Protein AF-A0A8H7QPM9-F1 (afdb_monomer_lite)

InterPro domains:
  IPR026588 Choice-of-anchor A domain [PF20597] (33-304)
  IPR026588 Choice-of-anchor A domain [TIGR04215] (35-304)

Secondary structure (DSSP, 8-state):
-------------------------HHHHHH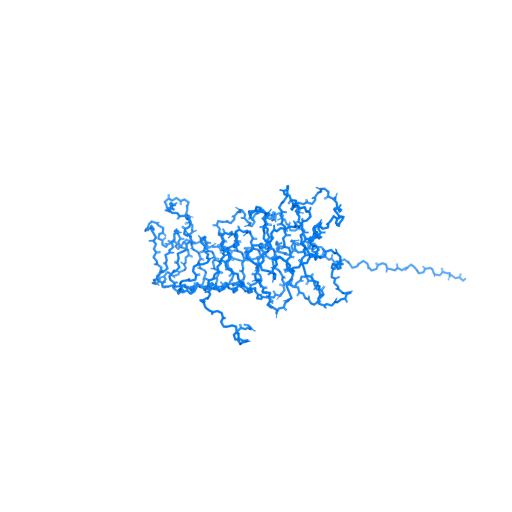S---SEEESS-EEE-TT---B-S-EEESS-EEEES-EETTT-SS---SSS--EEEEESS-EEEESEEE-SEEEESSPPTTEEESSGGG-----S----HHHHHHHHHHHHHHHHHSPP--EEPGGG-EE-------TT--SEEEEB---SSTT--SS-GGGPBP-TTTTSSS---S-SSSPPP-SS-EEEEEEEETT-EEEE--S-TTTTS-GGGEEEEEEEE-TTS-B-TT--EEEEE--SSEE-SEEEEEEEEEEE-SS-EESS-EEEEEEEE-SS----TTS--

Radius of gyration: 22.12 Å; chains: 1; bounding box: 76×65×54 Å

Organism: NCBI:txid64648

Sequence (318 aa):
MKLFVLLPVLFALIVDALPPPDTLSTNALFYNTTWDGIIFGDFTAQANTQRFNGSLAIQGNFTASGLTVNNRHRTINCTGSIEYGLSVGGQIQAQNTVVNGAVNVSNLTSGITFTDQKCSNHTTSKHVDFNQLYAAATDLSYYLASQRPNVVIRDGGFLSDGQFDADSNQEFYIFTFNKCQKKGMCVIPDYLYSSPEHIFFGTNWTGPWNTGYPIDKRIIFNIPILTNSTFTMSTNNPAAGLEQADIVYNLYPVNSTGAYDPQGHFVWFRNTTSFIGSHVLAPKASIIENNKGGFTGQLIAAKYLSIDTVYLDDSHAV

pLDDT: mean 79.18, std 18.8, range [27.47, 98.19]

Foldseek 3Di:
DDDDDDDDDPPPPPPPPDPDPPDPPVCCLQPVDLWQEEAAEEEADEPLQAFAQQAYAYQYEYHEELYEFNNVCPDADLPDPFRHRYEYNYYYHAACYEGETAYAYPDDDPHYDYPDCSNYYDPDPPHDPSVVSLVSLLVVLQVLLPDQAQWAQAPVQATDVPDPPPPVPDQEHEAEADDFQDPPLAPDPPVRHHYCCQQFVDAERQHHDPDADDAPHAYEYHYEDEFLEEDEGEYQCSPHRYDQASYEYRYAYDHNRSHGDSPGAYEYEYNYQAERAHHYRAQRYAYEYESHYHYNGHYHYHYHHYYPDDPPPVPPSD

Structure (mmCIF, N/CA/C/O backbone):
data_AF-A0A8H7QPM9-F1
#
_entry.id   AF-A0A8H7QPM9-F1
#
loop_
_atom_site.group_PDB
_atom_site.id
_atom_site.type_symbol
_atom_site.label_atom_id
_atom_site.label_alt_id
_atom_site.label_comp_id
_atom_site.label_asym_id
_atom_site.label_entity_id
_atom_site.label_seq_id
_atom_site.pdbx_PDB_ins_code
_atom_site.Cartn_x
_atom_site.Cartn_y
_atom_site.Cartn_z
_atom_site.occupancy
_atom_site.B_iso_or_equiv
_atom_site.auth_seq_id
_atom_site.auth_comp_id
_atom_site.auth_asym_id
_atom_site.auth_atom_id
_atom_site.pdbx_PDB_model_num
ATOM 1 N N . MET A 1 1 ? 46.434 -48.744 -24.447 1.00 42.12 1 MET A N 1
ATOM 2 C CA . MET A 1 1 ? 46.344 -47.300 -24.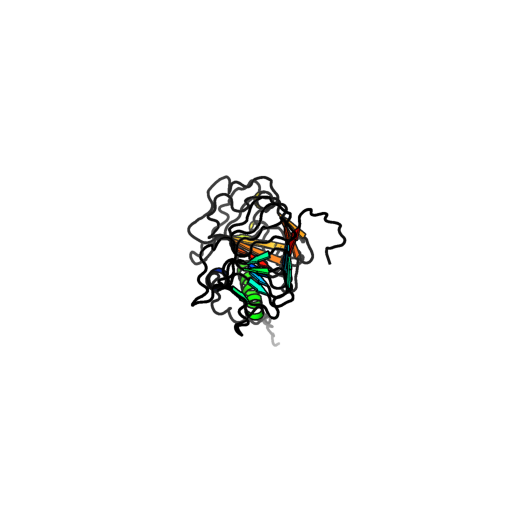149 1.00 42.12 1 MET A CA 1
ATOM 3 C C . MET A 1 1 ? 44.861 -46.935 -24.172 1.00 42.12 1 MET A C 1
ATOM 5 O O . MET A 1 1 ? 44.277 -46.885 -25.243 1.00 42.12 1 MET A O 1
ATOM 9 N N . LYS A 1 2 ? 44.210 -46.892 -23.000 1.00 31.95 2 LYS A N 1
ATOM 10 C CA . LYS A 1 2 ? 42.767 -46.624 -22.862 1.00 31.95 2 LYS A CA 1
ATOM 11 C C . LYS A 1 2 ? 42.564 -45.110 -22.789 1.00 31.95 2 LYS A C 1
ATOM 13 O O . LYS A 1 2 ? 43.105 -44.483 -21.885 1.00 31.95 2 LYS A O 1
ATOM 18 N N . LEU A 1 3 ? 41.818 -44.549 -23.736 1.00 28.28 3 LEU A N 1
ATOM 19 C CA . LEU A 1 3 ? 41.436 -43.140 -23.748 1.00 28.28 3 LEU A CA 1
ATOM 20 C C . LEU A 1 3 ? 40.144 -42.992 -22.929 1.00 28.28 3 LEU A C 1
ATOM 22 O O . LEU A 1 3 ? 39.084 -43.450 -23.349 1.00 28.28 3 LEU A O 1
ATOM 26 N N . PHE A 1 4 ? 40.254 -42.422 -21.730 1.00 29.81 4 PHE A N 1
ATOM 27 C CA . PHE A 1 4 ? 39.112 -42.015 -20.913 1.00 29.81 4 PHE A CA 1
ATOM 28 C C . PHE A 1 4 ? 38.582 -40.683 -21.452 1.00 29.81 4 PHE A C 1
ATOM 30 O O . PHE A 1 4 ? 39.277 -39.671 -21.393 1.00 29.81 4 PHE A O 1
ATOM 37 N N . VAL A 1 5 ? 37.356 -40.684 -21.972 1.00 34.09 5 VAL A N 1
ATOM 38 C CA . VAL A 1 5 ? 36.602 -39.462 -22.269 1.00 34.09 5 VAL A CA 1
ATOM 39 C C . VAL A 1 5 ? 35.790 -39.126 -21.018 1.00 34.09 5 VAL A C 1
ATOM 41 O O . VAL A 1 5 ? 34.839 -39.827 -20.683 1.00 34.09 5 VAL A O 1
ATOM 44 N N . LEU A 1 6 ? 36.207 -38.087 -20.297 1.00 30.12 6 LEU A N 1
ATOM 45 C CA . LEU A 1 6 ? 35.444 -37.476 -19.208 1.00 30.12 6 LEU A CA 1
ATOM 46 C C . LEU A 1 6 ? 34.367 -36.570 -19.823 1.00 30.12 6 LEU A C 1
ATOM 48 O O . LEU A 1 6 ? 34.689 -35.533 -20.400 1.00 30.12 6 LEU A O 1
ATOM 52 N N . LEU A 1 7 ? 33.096 -36.967 -19.707 1.00 30.75 7 LEU A N 1
ATOM 53 C CA . LEU A 1 7 ? 31.964 -36.053 -19.882 1.00 30.75 7 LEU A CA 1
ATOM 54 C C . LEU A 1 7 ? 31.927 -35.055 -18.708 1.00 30.75 7 LEU A C 1
ATOM 56 O O . LEU A 1 7 ? 32.138 -35.473 -17.566 1.00 30.75 7 LEU A O 1
ATOM 60 N N . PRO A 1 8 ? 31.603 -33.770 -18.937 1.00 33.28 8 PRO A N 1
ATOM 61 C CA . PRO A 1 8 ? 31.335 -32.845 -17.849 1.00 33.28 8 PRO A CA 1
ATOM 62 C C . PRO A 1 8 ? 29.981 -33.184 -17.214 1.00 33.28 8 PRO A C 1
ATOM 64 O O . PRO A 1 8 ? 28.947 -33.230 -17.882 1.00 33.28 8 PRO A O 1
ATOM 67 N N . VAL A 1 9 ? 30.004 -33.429 -15.905 1.00 31.66 9 VAL A N 1
ATOM 68 C CA . VAL A 1 9 ? 28.812 -33.561 -15.067 1.00 31.66 9 VAL A CA 1
ATOM 69 C C . VAL A 1 9 ? 28.115 -32.203 -15.026 1.00 31.66 9 VAL A C 1
ATOM 71 O O . VAL A 1 9 ? 28.638 -31.230 -14.487 1.00 31.66 9 VAL A O 1
ATOM 74 N N . LEU A 1 10 ? 26.935 -32.158 -15.635 1.00 28.30 10 LEU A N 1
ATOM 75 C CA . LEU A 1 10 ? 25.984 -31.060 -15.575 1.00 28.30 10 LEU A CA 1
ATOM 76 C C . LEU A 1 10 ? 25.483 -30.940 -14.125 1.00 28.30 10 LEU A C 1
ATOM 78 O O . LEU A 1 10 ? 24.660 -31.738 -13.681 1.00 28.30 10 LEU A O 1
ATOM 82 N N . PHE A 1 11 ? 25.994 -29.966 -13.370 1.00 28.22 11 PHE A N 1
ATOM 83 C CA . PHE A 1 11 ? 25.405 -29.563 -12.092 1.00 28.22 11 PHE A CA 1
ATOM 84 C C . PHE A 1 11 ? 24.109 -28.796 -12.387 1.00 28.22 11 PHE A C 1
ATOM 86 O O . PHE A 1 11 ? 24.089 -27.571 -12.473 1.00 28.22 11 PHE A O 1
ATOM 93 N N . ALA A 1 12 ? 23.017 -29.531 -12.590 1.00 30.30 12 ALA A N 1
ATOM 94 C CA . ALA A 1 12 ? 21.684 -28.979 -12.432 1.00 30.30 12 ALA A CA 1
ATOM 95 C C . ALA A 1 12 ? 21.462 -28.787 -10.926 1.00 30.30 12 ALA A C 1
ATOM 97 O O . ALA A 1 12 ? 21.205 -29.742 -10.196 1.00 30.30 12 ALA A O 1
ATOM 98 N N . LEU A 1 13 ? 21.623 -27.551 -10.453 1.00 27.47 13 LEU A N 1
ATOM 99 C CA . LEU A 1 13 ? 21.024 -27.125 -9.194 1.00 27.47 13 LEU A CA 1
ATOM 100 C C . LEU A 1 13 ? 19.513 -27.284 -9.362 1.00 27.47 13 LEU A C 1
ATOM 102 O O . LEU A 1 13 ? 18.858 -26.466 -10.006 1.00 27.47 13 LEU A O 1
ATOM 106 N N . ILE A 1 14 ? 18.984 -28.378 -8.821 1.00 29.02 14 ILE A N 1
ATOM 107 C CA . ILE A 1 14 ? 17.573 -28.503 -8.488 1.00 29.02 14 ILE A CA 1
ATOM 108 C C . ILE A 1 14 ? 17.349 -27.455 -7.400 1.00 29.02 14 ILE A C 1
ATOM 110 O O . ILE A 1 14 ? 17.616 -27.680 -6.224 1.00 29.02 14 ILE A O 1
ATOM 114 N N . VAL A 1 15 ? 16.970 -26.250 -7.821 1.00 30.86 15 VAL A N 1
ATOM 115 C CA . VAL A 1 15 ? 16.206 -25.360 -6.958 1.00 30.86 15 VAL A CA 1
ATOM 116 C C . VAL A 1 15 ? 14.899 -26.104 -6.773 1.00 30.86 15 VAL A C 1
ATOM 118 O O . VAL A 1 15 ? 14.171 -26.289 -7.749 1.00 30.86 15 VAL A O 1
ATOM 121 N N . ASP A 1 16 ? 14.665 -26.619 -5.569 1.00 28.11 16 ASP A N 1
ATOM 122 C CA . ASP A 1 16 ? 13.369 -27.161 -5.189 1.00 28.11 16 ASP A CA 1
ATOM 123 C C . ASP A 1 16 ? 12.320 -26.118 -5.570 1.00 28.11 16 ASP A C 1
ATOM 125 O O . ASP A 1 16 ? 12.242 -25.033 -4.987 1.00 28.11 16 ASP A O 1
ATOM 129 N N . ALA A 1 17 ? 11.580 -26.416 -6.637 1.00 31.62 17 ALA A N 1
ATOM 130 C CA . ALA A 1 17 ? 10.440 -25.632 -7.037 1.00 31.62 17 ALA A CA 1
ATOM 131 C C . ALA A 1 17 ? 9.466 -25.714 -5.867 1.00 31.62 17 ALA A C 1
ATOM 133 O O . ALA A 1 17 ? 8.900 -26.774 -5.590 1.00 31.62 17 ALA A O 1
ATOM 134 N N . LEU A 1 18 ? 9.314 -24.595 -5.156 1.00 34.75 18 LEU A N 1
ATOM 135 C CA . LEU A 1 18 ? 8.167 -24.386 -4.289 1.00 34.75 18 LEU A CA 1
ATOM 136 C C . LEU A 1 18 ? 6.925 -24.812 -5.088 1.00 34.75 18 LEU A C 1
ATOM 138 O O . LEU A 1 18 ? 6.834 -24.461 -6.272 1.00 34.75 18 LEU A O 1
ATOM 142 N N . PRO A 1 19 ? 6.013 -25.607 -4.500 1.00 30.48 19 PRO A N 1
ATOM 143 C CA . PRO A 1 19 ? 4.794 -25.987 -5.195 1.00 30.48 19 PRO A CA 1
ATOM 144 C C . PRO A 1 19 ? 4.124 -24.712 -5.727 1.00 30.48 19 PRO A C 1
ATOM 146 O O . PRO A 1 19 ? 4.154 -23.689 -5.033 1.00 30.48 19 PRO A O 1
ATOM 149 N N . PRO A 1 20 ? 3.584 -24.730 -6.961 1.00 36.41 20 PRO A N 1
ATOM 150 C CA . PRO A 1 20 ? 2.917 -23.560 -7.510 1.00 36.41 20 PRO A CA 1
ATOM 151 C C . PRO A 1 20 ? 1.859 -23.107 -6.497 1.00 36.41 20 PRO A C 1
ATOM 153 O O . PRO A 1 20 ? 1.120 -23.961 -6.004 1.00 36.41 20 PRO A O 1
ATOM 156 N N . PRO A 1 21 ? 1.807 -21.814 -6.130 1.00 43.81 21 PRO A N 1
ATOM 157 C CA . PRO A 1 21 ? 0.784 -21.330 -5.219 1.00 43.81 21 PRO A CA 1
ATOM 158 C C . PRO A 1 21 ? -0.574 -21.680 -5.825 1.00 43.81 21 PRO A C 1
ATOM 160 O O . PRO A 1 21 ? -0.913 -21.201 -6.909 1.00 43.81 21 PRO A O 1
ATOM 163 N N . ASP A 1 22 ? -1.319 -22.560 -5.157 1.00 41.22 22 ASP A N 1
ATOM 164 C CA . ASP A 1 22 ? -2.682 -22.920 -5.531 1.00 41.22 22 ASP A CA 1
ATOM 165 C C . ASP A 1 22 ? -3.521 -21.638 -5.582 1.00 41.22 22 ASP A C 1
ATOM 167 O O . ASP A 1 22 ? -3.947 -21.110 -4.560 1.00 41.22 22 ASP A O 1
ATOM 171 N N . THR A 1 23 ? -3.729 -21.111 -6.789 1.00 37.94 23 THR A N 1
ATOM 172 C CA . THR A 1 23 ? -4.833 -20.234 -7.211 1.00 37.94 23 THR A CA 1
ATOM 173 C C . THR A 1 23 ? -5.334 -19.184 -6.208 1.00 37.94 23 THR A C 1
ATOM 175 O O . THR A 1 23 ? -6.528 -18.886 -6.160 1.00 37.94 23 THR A O 1
ATOM 178 N N . LEU A 1 24 ? -4.449 -18.510 -5.476 1.00 44.06 24 LEU A N 1
ATOM 179 C CA . LEU A 1 24 ? -4.734 -17.150 -5.024 1.00 44.06 24 LEU A CA 1
ATOM 180 C C . LEU A 1 24 ? -4.599 -16.254 -6.256 1.00 44.06 24 LEU A C 1
ATOM 182 O O . LEU A 1 24 ? -3.618 -15.537 -6.431 1.00 44.06 24 LEU A O 1
ATOM 186 N N . SER A 1 25 ? -5.586 -16.342 -7.158 1.00 52.25 25 SER A N 1
ATOM 187 C CA . SER A 1 25 ? -5.760 -15.316 -8.185 1.00 52.25 25 SER A CA 1
ATOM 188 C C . SER A 1 25 ? -5.729 -13.966 -7.470 1.00 52.25 25 SER A C 1
ATOM 190 O O . SER A 1 25 ? -6.272 -13.851 -6.368 1.00 52.25 25 SER A O 1
ATOM 192 N N . THR A 1 26 ? -5.102 -12.946 -8.057 1.00 53.25 26 THR A N 1
ATOM 193 C CA . THR A 1 26 ? -5.127 -11.566 -7.522 1.00 53.25 26 THR A CA 1
ATOM 194 C C . THR A 1 26 ? -6.535 -11.168 -7.053 1.00 53.25 26 THR A C 1
ATOM 196 O O . THR A 1 26 ? -6.701 -10.464 -6.059 1.00 53.25 26 THR A O 1
ATOM 199 N N . ASN A 1 27 ? -7.561 -11.710 -7.715 1.00 54.28 27 ASN A N 1
ATOM 200 C CA . ASN A 1 27 ? -8.958 -11.507 -7.386 1.00 54.28 27 ASN A CA 1
ATOM 201 C C . ASN A 1 27 ? -9.350 -11.992 -5.978 1.00 54.28 27 ASN A C 1
ATOM 203 O O . ASN A 1 27 ? -10.155 -11.351 -5.317 1.00 54.28 27 ASN A O 1
ATOM 207 N N . ALA A 1 28 ? -8.772 -13.076 -5.468 1.00 57.31 28 ALA A N 1
ATOM 208 C CA . ALA A 1 28 ? -9.153 -13.618 -4.170 1.00 57.31 28 ALA A CA 1
ATOM 209 C C . ALA A 1 28 ? -8.779 -12.697 -2.995 1.00 57.31 28 ALA A C 1
ATOM 211 O O . ALA A 1 28 ? -9.573 -12.552 -2.073 1.00 57.31 28 ALA A O 1
ATOM 212 N N . LEU A 1 29 ? -7.623 -12.028 -3.022 1.00 68.44 29 LEU A N 1
ATOM 213 C CA . LEU A 1 29 ? -7.244 -11.124 -1.928 1.00 68.44 29 LEU A CA 1
ATOM 214 C C . LEU A 1 29 ? -7.956 -9.765 -2.036 1.00 68.44 29 LEU A C 1
ATOM 216 O O . LEU A 1 29 ? -8.489 -9.277 -1.040 1.00 68.44 29 LEU A O 1
ATOM 220 N N . PHE A 1 30 ? -8.020 -9.190 -3.243 1.00 62.34 30 PHE A N 1
ATOM 221 C CA . PHE A 1 30 ? -8.608 -7.862 -3.459 1.00 62.34 30 PHE A CA 1
ATOM 222 C C . PHE A 1 30 ? -10.145 -7.852 -3.509 1.00 62.34 30 PHE A C 1
ATOM 224 O O . PHE A 1 30 ? -10.737 -6.824 -3.198 1.00 62.34 30 PHE A O 1
ATOM 231 N N . TYR A 1 31 ? -10.800 -8.963 -3.877 1.00 57.66 31 TYR A N 1
ATOM 232 C CA . TYR A 1 31 ? -12.262 -9.013 -4.054 1.00 57.66 31 TYR A CA 1
ATOM 233 C C . TYR A 1 31 ? -12.992 -9.916 -3.056 1.00 57.66 31 TYR A C 1
ATOM 235 O O . TYR A 1 31 ? -14.189 -9.720 -2.858 1.00 57.66 31 TYR A O 1
ATOM 243 N N . ASN A 1 32 ? -12.318 -10.870 -2.395 1.00 60.66 32 ASN A N 1
ATOM 244 C CA . ASN A 1 32 ? -12.976 -11.698 -1.368 1.00 60.66 32 ASN A CA 1
ATOM 245 C C . ASN A 1 32 ? -12.755 -11.184 0.059 1.00 60.66 32 ASN A C 1
ATOM 247 O O . ASN A 1 32 ? -13.240 -11.801 1.009 1.00 60.66 32 ASN A O 1
ATOM 251 N N . THR A 1 33 ? -12.040 -10.071 0.235 1.00 69.50 33 THR A N 1
ATOM 252 C CA . THR A 1 33 ? -11.931 -9.409 1.536 1.00 69.50 33 THR A CA 1
ATOM 253 C C . THR A 1 33 ? -12.930 -8.256 1.600 1.00 69.50 33 THR A C 1
ATOM 255 O O . THR A 1 33 ? -12.992 -7.408 0.719 1.00 69.50 33 THR A O 1
ATOM 258 N N . THR A 1 34 ? -13.735 -8.210 2.661 1.00 79.94 34 THR A N 1
ATOM 259 C CA . THR A 1 34 ? -14.691 -7.114 2.919 1.00 79.94 34 THR A CA 1
ATOM 260 C C . THR A 1 34 ? -14.017 -5.876 3.522 1.00 79.94 34 THR A C 1
ATOM 262 O O . THR A 1 34 ? -14.695 -4.960 3.990 1.00 79.94 34 THR A O 1
ATOM 265 N N . TRP A 1 35 ? -12.686 -5.892 3.602 1.00 89.19 35 TRP A N 1
ATOM 266 C CA . TRP A 1 35 ? -11.881 -4.905 4.300 1.00 89.19 35 TRP A CA 1
ATOM 267 C C . TRP A 1 35 ? -11.218 -3.978 3.297 1.00 89.19 35 TRP A C 1
ATOM 269 O O . TRP A 1 35 ? -10.440 -4.425 2.455 1.00 89.19 35 TRP A O 1
ATOM 279 N N . ASP A 1 36 ? -11.484 -2.683 3.415 1.00 92.75 36 ASP A N 1
ATOM 280 C CA . ASP A 1 36 ? -10.748 -1.695 2.635 1.00 92.75 36 ASP A CA 1
ATOM 281 C C . ASP A 1 36 ? -9.309 -1.580 3.152 1.00 92.75 36 ASP A C 1
ATOM 283 O O . ASP A 1 36 ? -8.388 -1.375 2.373 1.00 92.75 36 ASP A O 1
ATOM 287 N N . GLY A 1 37 ? -9.085 -1.677 4.464 1.00 94.62 37 GLY A N 1
ATOM 288 C CA . GLY A 1 37 ? -7.757 -1.588 5.069 1.00 94.62 37 GLY A CA 1
ATOM 289 C C . GLY A 1 37 ? -7.413 -2.836 5.869 1.00 94.62 37 GLY A C 1
ATOM 290 O O . GLY A 1 37 ? -8.130 -3.176 6.807 1.00 94.62 37 GLY A O 1
ATOM 291 N N . ILE A 1 38 ? -6.300 -3.489 5.538 1.00 95.88 38 ILE A N 1
ATOM 292 C CA . ILE A 1 38 ? -5.741 -4.628 6.274 1.00 95.88 38 ILE A CA 1
ATOM 293 C C . ILE A 1 38 ? -4.347 -4.241 6.768 1.00 95.88 38 ILE A C 1
ATOM 295 O O . ILE A 1 38 ? -3.429 -4.041 5.972 1.00 95.88 38 ILE A O 1
ATOM 299 N N . ILE A 1 39 ? -4.190 -4.129 8.086 1.00 97.44 39 ILE A N 1
ATOM 300 C CA . ILE A 1 39 ? -2.962 -3.669 8.738 1.00 97.44 39 ILE A CA 1
ATOM 301 C C . ILE A 1 39 ? -2.447 -4.763 9.674 1.00 97.44 39 ILE A C 1
ATOM 303 O O . ILE A 1 39 ? -3.110 -5.123 10.645 1.00 97.44 39 ILE A O 1
ATOM 307 N N . PHE A 1 40 ? -1.257 -5.294 9.397 1.00 97.31 40 PHE A N 1
ATOM 308 C CA . PHE A 1 40 ? -0.680 -6.417 10.157 1.00 97.31 40 PHE A CA 1
ATOM 309 C C . PHE A 1 40 ? 0.017 -6.006 11.465 1.00 97.31 40 PHE A C 1
ATOM 311 O O . PHE A 1 40 ? 0.403 -6.840 12.277 1.00 97.31 40 PHE A O 1
ATOM 318 N N . GLY A 1 41 ? 0.179 -4.710 11.686 1.00 97.38 41 GLY A N 1
ATOM 319 C CA . GLY A 1 41 ? 0.755 -4.118 12.883 1.00 97.38 41 GLY A CA 1
ATOM 320 C C . GLY A 1 41 ? -0.156 -3.028 13.423 1.00 97.38 41 GLY A C 1
ATOM 321 O O . GLY A 1 41 ? -1.377 -3.181 13.437 1.00 97.38 41 GLY A O 1
ATOM 322 N N . ASP A 1 42 ? 0.442 -1.930 13.872 1.00 97.06 42 ASP A N 1
ATOM 323 C CA . ASP A 1 42 ? -0.299 -0.832 14.486 1.00 97.06 42 ASP A CA 1
ATOM 324 C C . ASP A 1 42 ? -0.888 0.123 13.440 1.00 97.06 42 ASP A C 1
ATOM 326 O O . ASP A 1 42 ? -0.273 0.424 12.409 1.00 97.06 42 ASP A O 1
ATOM 330 N N . PHE A 1 43 ? -2.072 0.644 13.759 1.00 95.94 43 PHE A N 1
ATOM 331 C CA . PHE A 1 43 ? -2.727 1.732 13.047 1.00 95.94 43 PHE A CA 1
ATOM 332 C C . PHE A 1 43 ? -2.840 2.943 13.971 1.00 95.94 43 PHE A C 1
ATOM 334 O O . PHE A 1 43 ? -3.446 2.863 15.041 1.00 95.94 43 PHE A O 1
ATOM 341 N N . THR A 1 44 ? -2.284 4.077 13.551 1.00 94.25 44 THR A N 1
ATOM 342 C CA . THR A 1 44 ? -2.370 5.345 14.281 1.00 94.25 44 THR A CA 1
ATOM 343 C C . THR A 1 44 ? -2.869 6.469 13.380 1.00 94.25 44 THR A C 1
ATOM 345 O O . THR A 1 44 ? -2.278 6.746 12.336 1.00 94.25 44 THR A O 1
ATOM 348 N N . ALA A 1 45 ? -3.925 7.159 13.809 1.00 91.81 45 ALA A N 1
ATOM 349 C CA . ALA A 1 45 ? -4.437 8.366 13.164 1.00 91.81 45 ALA A CA 1
ATOM 350 C C . ALA A 1 45 ? -4.637 9.492 14.191 1.00 91.81 45 ALA A C 1
ATOM 352 O O . ALA A 1 45 ? -5.414 9.364 15.139 1.00 91.81 45 ALA A O 1
ATOM 353 N N . GLN A 1 46 ? -3.924 10.603 14.011 1.00 88.44 46 GLN A N 1
ATOM 354 C CA . GLN A 1 46 ? -4.088 11.798 14.838 1.00 88.44 46 GLN A CA 1
ATOM 355 C C . GLN A 1 46 ? -5.418 12.527 14.562 1.00 88.44 46 GLN A C 1
ATOM 357 O O . GLN A 1 46 ? -6.110 12.294 13.570 1.00 88.44 46 GLN A O 1
ATOM 362 N N . ALA A 1 47 ? -5.785 13.442 15.461 1.00 81.12 47 ALA A N 1
ATOM 363 C CA . ALA A 1 47 ? -6.949 14.297 15.257 1.00 81.12 47 ALA A CA 1
ATOM 364 C C . ALA A 1 47 ? -6.828 15.089 13.948 1.00 81.12 47 ALA A C 1
ATOM 366 O O . ALA A 1 47 ? -5.762 15.601 13.622 1.00 81.12 47 ALA A O 1
ATOM 367 N N . ASN A 1 48 ? -7.938 15.211 13.214 1.00 77.00 48 ASN A N 1
ATOM 368 C CA . ASN A 1 48 ? -8.024 15.907 11.922 1.00 77.00 48 ASN A CA 1
ATOM 369 C C . ASN A 1 48 ? -7.197 15.284 10.780 1.00 77.00 48 ASN A C 1
ATOM 371 O O . ASN A 1 48 ? -7.122 15.864 9.695 1.00 77.00 48 ASN A O 1
ATOM 375 N N . THR A 1 49 ? -6.656 14.074 10.965 1.00 78.62 49 THR A N 1
ATOM 376 C CA . THR A 1 49 ? -5.932 13.328 9.924 1.00 78.62 49 THR A CA 1
ATOM 377 C C . THR A 1 49 ? -6.752 12.158 9.374 1.00 78.62 49 THR A C 1
ATOM 379 O O . THR A 1 49 ? -6.223 11.114 9.000 1.00 78.62 49 THR A O 1
ATOM 382 N N . GLN A 1 50 ? -8.082 12.306 9.273 1.00 73.12 50 GLN A N 1
ATOM 383 C CA . GLN A 1 50 ? -8.910 11.293 8.613 1.00 73.12 50 GLN A CA 1
ATOM 384 C C . GLN A 1 50 ? -8.532 11.181 7.129 1.00 73.12 50 GLN A C 1
ATOM 386 O O . GLN A 1 50 ? -8.883 12.026 6.299 1.00 73.12 50 GLN A O 1
ATOM 391 N N . ARG A 1 51 ? -7.808 10.111 6.806 1.00 76.00 51 ARG A N 1
ATOM 392 C CA . ARG A 1 51 ? -7.258 9.833 5.472 1.00 76.00 51 ARG A CA 1
ATOM 393 C C . ARG A 1 51 ? -7.586 8.417 4.983 1.00 76.00 51 ARG A C 1
ATOM 395 O O . ARG A 1 51 ? -7.203 8.028 3.889 1.00 76.00 51 ARG A O 1
ATOM 402 N N . PHE A 1 52 ? -8.374 7.674 5.755 1.00 82.81 52 PHE A N 1
ATOM 403 C CA . PHE A 1 52 ? -8.906 6.370 5.379 1.00 82.81 52 PHE A CA 1
ATOM 404 C C . PHE A 1 52 ? -10.419 6.357 5.606 1.00 82.81 52 PHE A C 1
ATOM 406 O O . PHE A 1 52 ? -10.877 6.695 6.696 1.00 82.81 52 PHE A O 1
ATOM 413 N N . ASN A 1 53 ? -11.200 6.023 4.575 1.00 80.00 53 ASN A N 1
ATOM 414 C CA . ASN A 1 53 ? -12.668 6.154 4.601 1.00 80.00 53 ASN A CA 1
ATOM 415 C C . ASN A 1 53 ? -13.422 4.818 4.553 1.00 80.00 53 ASN A C 1
ATOM 417 O O . ASN A 1 53 ? -14.654 4.821 4.485 1.00 80.00 53 ASN A O 1
ATOM 421 N N . GLY A 1 54 ? -12.686 3.712 4.571 1.00 89.50 54 GLY A N 1
ATOM 422 C CA . GLY A 1 54 ? -13.212 2.361 4.465 1.00 89.50 54 GLY A CA 1
ATOM 423 C C . GLY A 1 54 ? -13.249 1.588 5.781 1.00 89.50 54 GLY A C 1
ATOM 424 O O . GLY A 1 54 ? -12.949 2.140 6.847 1.00 89.50 54 GLY A O 1
ATOM 425 N N . SER A 1 55 ? -13.625 0.315 5.695 1.00 91.69 55 SER A N 1
ATOM 426 C CA . SER A 1 55 ? -13.560 -0.645 6.802 1.00 91.69 55 SER A CA 1
ATOM 427 C C . SER A 1 55 ? -12.108 -1.033 7.129 1.00 91.69 55 SER A C 1
ATOM 429 O O . SER A 1 55 ? -11.243 -1.042 6.252 1.00 91.69 55 SER A O 1
ATOM 431 N N . LEU A 1 56 ? -11.817 -1.342 8.398 1.00 94.06 56 LEU A N 1
ATOM 432 C CA . LEU A 1 56 ? -10.453 -1.598 8.887 1.00 94.06 56 LEU A CA 1
ATOM 433 C C . LEU A 1 56 ? -10.319 -2.922 9.651 1.00 94.06 56 LEU A C 1
ATOM 435 O O . LEU A 1 56 ? -10.965 -3.111 10.677 1.00 94.06 56 LEU A O 1
ATOM 439 N N . ALA A 1 57 ? -9.398 -3.784 9.224 1.00 94.00 57 ALA A N 1
ATOM 440 C CA . ALA A 1 57 ? -8.903 -4.929 9.980 1.00 94.00 57 ALA A CA 1
ATOM 441 C C . ALA A 1 57 ? -7.453 -4.685 10.414 1.00 94.00 57 ALA A C 1
ATOM 443 O O . ALA A 1 57 ? -6.565 -4.527 9.580 1.00 94.00 57 ALA A O 1
ATOM 444 N N . ILE A 1 58 ? -7.209 -4.665 11.721 1.00 95.19 58 ILE A N 1
ATOM 445 C CA . ILE A 1 58 ? -5.917 -4.326 12.322 1.00 95.19 58 ILE A CA 1
ATOM 446 C C . ILE A 1 58 ? -5.499 -5.443 13.276 1.00 95.19 58 ILE A C 1
ATOM 448 O O . ILE A 1 58 ? -6.222 -5.763 14.216 1.00 95.19 58 ILE A O 1
ATOM 452 N N . GLN A 1 59 ? -4.334 -6.043 13.052 1.00 95.00 59 GLN A N 1
ATOM 453 C CA . GLN A 1 59 ? -3.814 -7.097 13.924 1.00 95.00 59 GLN A CA 1
ATOM 454 C C . GLN A 1 59 ? -3.241 -6.523 15.225 1.00 95.00 59 GLN A C 1
ATOM 456 O O . GLN A 1 59 ? -3.447 -7.103 16.290 1.00 95.00 59 GLN A O 1
ATOM 461 N N . GLY A 1 60 ? -2.523 -5.398 15.134 1.00 94.25 60 GLY A N 1
ATOM 462 C CA . GLY A 1 60 ? -1.896 -4.719 16.265 1.00 94.25 60 GLY A CA 1
ATOM 463 C C . GLY A 1 60 ? -2.839 -3.765 16.993 1.00 94.25 60 GLY A C 1
ATOM 464 O O . GLY A 1 60 ? -4.046 -3.998 17.096 1.00 94.25 60 GLY A O 1
ATOM 465 N N . ASN A 1 61 ? -2.272 -2.686 17.527 1.00 94.44 61 ASN A N 1
ATOM 466 C CA . ASN A 1 61 ? -3.018 -1.675 18.264 1.00 94.44 61 ASN A CA 1
ATOM 467 C C . ASN A 1 61 ? -3.697 -0.676 17.321 1.00 94.44 61 ASN A C 1
ATOM 469 O O . ASN A 1 61 ? -3.158 -0.302 16.278 1.00 94.44 61 ASN A O 1
ATOM 473 N N . PHE A 1 62 ? -4.869 -0.199 17.732 1.00 94.06 62 PHE A N 1
ATOM 474 C CA . PHE A 1 62 ? -5.597 0.876 17.071 1.00 94.06 62 PHE A CA 1
ATOM 475 C C . PHE A 1 62 ? -5.598 2.125 17.952 1.00 94.06 62 PHE A C 1
ATOM 477 O O . PHE A 1 62 ? -6.208 2.136 19.023 1.00 94.06 62 PHE A O 1
ATOM 484 N N . THR A 1 63 ? -4.957 3.186 17.469 1.00 93.81 63 THR A N 1
ATOM 485 C CA . THR A 1 63 ? -4.904 4.490 18.134 1.00 93.81 63 THR A CA 1
ATOM 486 C C . THR A 1 63 ? -5.520 5.549 17.231 1.00 93.81 63 THR A C 1
ATOM 488 O O . THR A 1 63 ? -5.025 5.799 16.132 1.00 93.81 63 THR A O 1
ATOM 491 N N . ALA A 1 64 ? -6.598 6.195 17.672 1.00 92.06 64 ALA A N 1
ATOM 492 C CA . ALA A 1 64 ? -7.282 7.193 16.856 1.00 92.06 64 ALA A CA 1
ATOM 493 C C . ALA A 1 64 ? -7.898 8.325 17.683 1.00 92.06 64 ALA A C 1
ATOM 495 O O . ALA A 1 64 ? -8.434 8.103 18.767 1.00 92.06 64 ALA A O 1
ATOM 496 N N . SER A 1 65 ? -7.883 9.544 17.144 1.00 90.50 65 SER A N 1
ATOM 497 C CA . SER A 1 65 ? -8.634 10.673 17.700 1.00 90.50 65 SER A CA 1
ATOM 498 C C . SER A 1 65 ? -9.457 11.353 16.608 1.00 90.50 65 SER A C 1
ATOM 500 O O . SER A 1 65 ? -8.922 11.692 15.558 1.00 90.50 65 SER A O 1
ATOM 502 N N . GLY A 1 66 ? -10.764 11.529 16.821 1.00 87.25 66 GLY A N 1
ATOM 503 C CA . GLY A 1 66 ? -11.654 12.217 15.874 1.00 87.25 66 GLY A CA 1
ATOM 504 C C . GLY A 1 66 ? -11.800 11.534 14.506 1.00 87.25 66 GLY A C 1
ATOM 505 O O . GLY A 1 66 ? -12.050 12.216 13.513 1.00 87.25 66 GLY A O 1
ATOM 506 N N . LEU A 1 67 ? -11.609 10.213 14.429 1.00 89.94 67 LEU A N 1
ATOM 507 C CA . LEU A 1 67 ? -11.699 9.439 13.188 1.00 89.94 67 LEU A CA 1
ATOM 508 C C . LEU A 1 67 ? -13.117 8.889 12.978 1.00 89.94 67 LEU A C 1
ATOM 510 O O . LEU A 1 67 ? -13.707 8.343 13.905 1.00 89.94 67 LEU A O 1
ATOM 514 N N . THR A 1 68 ? -13.640 8.955 11.750 1.00 90.31 68 THR A N 1
ATOM 515 C CA . THR A 1 68 ? -14.836 8.191 11.350 1.00 90.31 68 THR A CA 1
ATOM 516 C C . THR A 1 68 ? -14.438 7.007 10.472 1.00 90.31 68 THR A C 1
ATOM 518 O O . THR A 1 68 ? -14.107 7.192 9.299 1.00 90.31 68 THR A O 1
ATOM 521 N N . VAL A 1 69 ? -14.484 5.796 11.025 1.00 90.44 69 VAL A N 1
ATOM 522 C CA . VAL A 1 69 ? -14.195 4.544 10.309 1.00 90.44 69 VAL A CA 1
ATOM 523 C C . VAL A 1 69 ? -15.396 4.143 9.455 1.00 90.44 69 VAL A C 1
ATOM 525 O O . VAL A 1 69 ? -16.542 4.249 9.897 1.00 90.44 69 VAL A O 1
ATOM 528 N N . ASN A 1 70 ? -15.124 3.662 8.238 1.00 88.56 70 ASN A N 1
ATOM 529 C CA . ASN A 1 70 ? -16.133 3.197 7.286 1.00 88.56 70 ASN A CA 1
ATOM 530 C C . ASN A 1 70 ? -17.192 4.266 6.920 1.00 88.56 70 ASN A C 1
ATOM 532 O O . ASN A 1 70 ? -18.393 4.017 6.806 1.00 88.56 70 ASN A O 1
ATOM 536 N N . ASN A 1 71 ? -16.744 5.510 6.734 1.00 84.44 71 ASN A N 1
ATOM 537 C CA . ASN A 1 71 ? -17.610 6.678 6.519 1.00 84.44 71 ASN A CA 1
ATOM 538 C C . ASN A 1 71 ? -18.452 6.619 5.221 1.00 84.44 71 ASN A C 1
ATOM 540 O O . ASN A 1 71 ? -19.434 7.344 5.057 1.00 84.44 71 ASN A O 1
ATOM 544 N N . ARG A 1 72 ? -18.087 5.758 4.267 1.00 76.25 72 ARG A N 1
ATOM 545 C CA . ARG A 1 72 ? -18.822 5.616 2.999 1.00 76.25 72 ARG A CA 1
ATOM 546 C C . ARG A 1 72 ? -20.134 4.850 3.136 1.00 76.25 72 ARG A C 1
ATOM 548 O O . ARG A 1 72 ? -21.069 5.114 2.383 1.00 76.25 72 ARG A O 1
ATOM 555 N N . HIS A 1 73 ? -20.228 3.954 4.112 1.00 70.50 73 HIS A N 1
ATOM 556 C CA . HIS A 1 73 ? -21.396 3.108 4.312 1.00 70.50 73 HIS A CA 1
ATOM 557 C C . HIS A 1 73 ? -22.347 3.767 5.317 1.00 70.50 73 HIS A C 1
ATOM 559 O O . HIS A 1 73 ? -22.189 3.650 6.529 1.00 70.50 73 HIS A O 1
ATOM 565 N N . ARG A 1 74 ? -23.329 4.519 4.799 1.00 59.78 74 ARG A N 1
ATOM 566 C CA . ARG A 1 74 ? -24.311 5.261 5.620 1.00 59.78 74 ARG A CA 1
ATOM 567 C C . ARG A 1 74 ? -25.522 4.432 6.044 1.00 59.78 74 ARG A C 1
ATOM 569 O O . ARG A 1 74 ? -26.245 4.831 6.950 1.00 59.78 74 ARG A O 1
ATOM 576 N N . THR A 1 75 ? -25.752 3.301 5.387 1.00 64.56 75 THR A N 1
ATOM 577 C CA . THR A 1 75 ? -26.824 2.352 5.694 1.00 64.56 75 THR A CA 1
ATOM 578 C C . THR A 1 75 ? -26.180 1.000 5.939 1.00 64.56 75 THR A C 1
ATOM 580 O O . THR A 1 75 ? -25.904 0.281 4.984 1.00 64.56 75 THR A O 1
ATOM 583 N N . ILE A 1 76 ? -25.898 0.684 7.200 1.00 70.31 76 ILE A N 1
ATOM 584 C CA . ILE A 1 76 ? -25.312 -0.602 7.579 1.00 70.31 76 ILE A CA 1
ATOM 585 C C . ILE A 1 76 ? -26.396 -1.432 8.241 1.00 70.31 76 ILE A C 1
ATOM 587 O O . ILE A 1 76 ? -27.056 -0.974 9.173 1.00 70.31 76 ILE A O 1
ATOM 591 N N . ASN A 1 77 ? -26.591 -2.651 7.744 1.00 67.19 77 ASN A N 1
ATOM 592 C CA . ASN A 1 77 ? -27.540 -3.582 8.328 1.00 67.19 77 ASN A CA 1
ATOM 593 C C . ASN A 1 77 ? -26.812 -4.581 9.233 1.00 67.19 77 ASN A C 1
ATOM 595 O O . ASN A 1 77 ? -26.313 -5.602 8.777 1.00 67.19 77 ASN A O 1
ATOM 599 N N . CYS A 1 78 ? -26.823 -4.322 10.539 1.00 69.75 78 CYS A N 1
ATOM 600 C CA . CYS A 1 78 ? -26.277 -5.251 11.535 1.00 69.75 78 CYS A CA 1
ATOM 601 C C . CYS A 1 78 ? -27.301 -6.283 12.041 1.00 69.75 78 CYS A C 1
ATOM 603 O O . CYS A 1 78 ? -27.069 -6.975 13.027 1.00 69.75 78 CYS A O 1
ATOM 605 N N . THR A 1 79 ? -28.444 -6.412 11.364 1.00 63.91 79 THR A N 1
ATOM 606 C CA . THR A 1 79 ? -29.475 -7.420 11.644 1.00 63.91 79 THR A CA 1
ATOM 607 C C . THR A 1 79 ? -29.455 -8.498 10.554 1.00 63.91 79 THR A C 1
ATOM 609 O O . THR A 1 79 ? -30.321 -8.547 9.687 1.00 63.91 79 THR A O 1
ATOM 612 N N . GLY A 1 80 ? -28.412 -9.336 10.546 1.00 67.44 80 GLY A N 1
ATOM 613 C CA . GLY A 1 80 ? -28.212 -10.376 9.529 1.00 67.44 80 GLY A CA 1
ATOM 614 C C . GLY A 1 80 ? -26.736 -10.728 9.332 1.00 67.44 80 GLY A C 1
ATOM 615 O O . GLY A 1 80 ? -26.035 -11.008 10.303 1.00 67.44 80 GLY A O 1
ATOM 616 N N . SER A 1 81 ? -26.265 -10.710 8.080 1.00 64.94 81 SER A N 1
ATOM 617 C CA . SER A 1 81 ? -24.833 -10.761 7.764 1.00 64.94 81 SER A CA 1
ATOM 618 C C . SER A 1 81 ? -24.149 -9.534 8.358 1.00 64.94 81 SER A C 1
ATOM 620 O O . SER A 1 81 ? -24.396 -8.418 7.918 1.00 64.94 81 SER A O 1
ATOM 622 N N . ILE A 1 82 ? -23.330 -9.742 9.387 1.00 68.56 82 ILE A N 1
ATOM 623 C CA . ILE A 1 82 ? -22.673 -8.657 10.114 1.00 68.56 82 ILE A CA 1
ATOM 624 C C . ILE A 1 82 ? -21.673 -7.961 9.181 1.00 68.56 82 ILE A C 1
ATOM 626 O O . ILE A 1 82 ? -20.647 -8.535 8.817 1.00 68.56 82 ILE A O 1
ATOM 630 N N . GLU A 1 83 ? -21.972 -6.720 8.808 1.00 78.50 83 GLU A N 1
ATOM 631 C CA . GLU A 1 83 ? -21.050 -5.833 8.101 1.00 78.50 83 GLU A CA 1
ATOM 632 C C . GLU A 1 83 ? -20.125 -5.157 9.116 1.00 78.50 83 GLU A C 1
ATOM 634 O O . GLU A 1 83 ? -20.543 -4.298 9.900 1.00 78.50 83 GLU A O 1
ATOM 639 N N . TYR A 1 84 ? -18.859 -5.569 9.129 1.00 85.25 84 TYR A N 1
ATOM 640 C CA . TYR A 1 84 ? -17.872 -5.010 10.042 1.00 85.25 84 TYR A CA 1
ATOM 641 C C . TYR A 1 84 ? -17.291 -3.702 9.506 1.00 85.25 84 TYR A C 1
ATOM 643 O O . TYR A 1 84 ? -16.837 -3.619 8.367 1.00 85.25 84 TYR A O 1
ATOM 651 N N . GLY A 1 85 ? -17.270 -2.686 10.367 1.00 89.00 85 GLY A N 1
ATOM 652 C CA . GLY A 1 85 ? -16.543 -1.443 10.126 1.00 89.00 85 GLY A CA 1
ATOM 653 C C . GLY A 1 85 ? -15.114 -1.502 10.658 1.00 89.00 85 GLY A C 1
ATOM 654 O O . GLY A 1 85 ? -14.212 -0.923 10.057 1.00 89.00 85 GLY A O 1
ATOM 655 N N . LEU A 1 86 ? -14.894 -2.213 11.768 1.00 90.75 86 LEU A N 1
ATOM 656 C CA . LEU A 1 86 ? -13.602 -2.263 12.452 1.00 90.75 86 LEU A CA 1
ATOM 657 C C . LEU A 1 86 ? -13.366 -3.634 13.100 1.00 90.75 86 LEU A C 1
ATOM 659 O O . LEU A 1 86 ? -14.230 -4.159 13.796 1.00 90.75 86 LEU A O 1
ATOM 663 N N . SER A 1 87 ? -12.175 -4.193 12.932 1.00 91.25 87 SER A N 1
ATOM 664 C CA . SER A 1 87 ? -11.692 -5.368 13.654 1.00 91.25 87 SER A CA 1
ATOM 665 C C . SER A 1 87 ? -10.300 -5.079 14.197 1.00 91.25 87 SER A C 1
ATOM 667 O O . SER A 1 87 ? -9.429 -4.689 13.424 1.00 91.25 87 SER A O 1
ATOM 669 N N . VAL A 1 88 ? -10.073 -5.284 15.496 1.00 91.69 88 VAL A N 1
ATOM 670 C CA . VAL A 1 88 ? -8.772 -5.020 16.142 1.00 91.69 88 VAL A CA 1
ATOM 671 C C . VAL A 1 88 ? -8.339 -6.227 16.970 1.00 91.69 88 VAL A C 1
ATOM 673 O O . VAL A 1 88 ? -9.077 -6.679 17.846 1.00 91.69 88 VAL A O 1
ATOM 676 N N . GLY A 1 89 ? -7.145 -6.749 16.684 1.00 90.31 89 GLY A N 1
ATOM 677 C CA . GLY A 1 89 ? -6.521 -7.844 17.430 1.00 90.31 89 GLY A CA 1
ATOM 678 C C . GLY A 1 89 ? -5.822 -7.388 18.716 1.00 90.31 89 GLY A C 1
ATOM 679 O O . GLY A 1 89 ? -5.845 -8.115 19.710 1.00 90.31 89 GLY A O 1
ATOM 680 N N . GLY A 1 90 ? -5.235 -6.187 18.714 1.00 90.38 90 GLY A N 1
ATOM 681 C CA . GLY A 1 90 ? -4.552 -5.582 19.858 1.00 90.38 90 GLY A CA 1
ATOM 682 C C . GLY A 1 90 ? -5.441 -4.686 20.726 1.00 90.38 90 GLY A C 1
ATOM 683 O O . GLY A 1 90 ? -6.644 -4.904 20.879 1.00 90.38 90 GLY A O 1
ATOM 684 N N . GLN A 1 91 ? -4.825 -3.673 21.338 1.00 90.31 91 GLN A N 1
ATOM 685 C CA . GLN A 1 91 ? -5.508 -2.702 22.192 1.00 90.31 91 GLN A CA 1
ATOM 686 C C . GLN A 1 91 ? -6.110 -1.553 21.387 1.00 90.31 91 GLN A C 1
ATOM 688 O O . GLN A 1 91 ? -5.599 -1.167 20.336 1.00 90.31 91 GLN A O 1
ATOM 693 N N . ILE A 1 92 ? -7.167 -0.955 21.937 1.00 90.50 92 ILE A N 1
ATOM 694 C CA . ILE A 1 92 ? -7.805 0.232 21.373 1.00 90.50 92 ILE A CA 1
ATOM 695 C C . ILE A 1 92 ? -7.579 1.425 22.291 1.00 90.50 92 ILE A C 1
ATOM 697 O O . ILE A 1 92 ? -7.960 1.407 23.464 1.00 90.50 92 ILE A O 1
ATOM 701 N N . GLN A 1 93 ? -7.017 2.484 21.720 1.00 92.19 93 GLN A N 1
ATOM 702 C CA . GLN A 1 93 ? -6.881 3.802 22.324 1.00 92.19 93 GLN A CA 1
ATOM 703 C C . GLN A 1 93 ? -7.567 4.824 21.415 1.00 92.19 93 GLN A C 1
ATOM 705 O O . GLN A 1 93 ? -6.953 5.429 20.539 1.00 92.19 93 GLN A O 1
ATOM 710 N N . ALA A 1 94 ? -8.877 4.977 21.595 1.00 90.56 94 ALA A N 1
ATOM 711 C CA . ALA A 1 94 ? -9.706 5.829 20.755 1.00 90.56 94 ALA A CA 1
ATOM 712 C C . ALA A 1 94 ? -10.270 7.020 21.540 1.00 90.56 94 ALA A C 1
ATOM 714 O O . ALA A 1 94 ? -10.670 6.887 22.693 1.00 90.56 94 ALA A O 1
ATOM 715 N N . GLN A 1 95 ? -10.358 8.182 20.898 1.00 90.06 95 GLN A N 1
ATOM 716 C CA . GLN A 1 95 ? -11.072 9.350 21.411 1.00 90.06 95 GLN A CA 1
ATOM 717 C C . GLN A 1 95 ? -11.972 9.911 20.315 1.00 90.06 95 GLN A C 1
ATOM 719 O O . GLN A 1 95 ? -11.515 10.127 19.195 1.00 90.06 95 GLN A O 1
ATOM 724 N N . ASN A 1 96 ? -13.248 10.168 20.619 1.00 89.19 96 ASN A N 1
ATOM 725 C CA . ASN A 1 96 ? -14.215 10.718 19.658 1.00 89.19 96 ASN A CA 1
ATOM 726 C C . ASN A 1 96 ? -14.215 9.970 18.308 1.00 89.19 96 ASN A C 1
ATOM 728 O O . ASN A 1 96 ? -14.346 10.591 17.255 1.00 89.19 96 ASN A O 1
ATOM 732 N N . THR A 1 97 ? -13.986 8.655 18.331 1.00 89.50 97 THR A N 1
ATOM 733 C CA . THR A 1 97 ? -13.915 7.839 17.117 1.00 89.50 97 THR A CA 1
ATOM 734 C C . THR A 1 97 ? -15.288 7.261 16.837 1.00 89.50 97 THR A C 1
ATOM 736 O O . THR A 1 97 ? -15.852 6.575 17.684 1.00 89.50 97 THR A O 1
ATOM 739 N N . VAL A 1 98 ? -15.819 7.529 15.651 1.00 89.81 98 VAL A N 1
ATOM 740 C CA . VAL A 1 98 ? -17.101 6.989 15.199 1.00 89.81 98 VAL A CA 1
ATOM 741 C C . VAL A 1 98 ? -16.820 5.788 14.307 1.00 89.81 98 VAL A C 1
ATOM 743 O O . VAL A 1 98 ? -16.013 5.880 13.384 1.00 89.81 98 VAL A O 1
ATOM 746 N N . VAL A 1 99 ? -17.486 4.663 14.549 1.00 89.06 99 VAL A N 1
ATOM 747 C CA . VAL A 1 99 ? -17.426 3.505 13.652 1.00 89.06 99 VAL A CA 1
ATOM 748 C C . VAL A 1 99 ? -18.791 3.279 13.023 1.00 89.06 99 VAL A C 1
ATOM 750 O O . VAL A 1 99 ? -19.798 3.088 13.712 1.00 89.06 99 VAL A O 1
ATOM 753 N N . ASN A 1 100 ? -18.811 3.267 11.692 1.00 88.69 100 ASN A N 1
ATOM 754 C CA . ASN A 1 100 ? -19.948 2.787 10.930 1.00 88.69 100 ASN A CA 1
ATOM 755 C C . ASN A 1 100 ? -19.809 1.272 10.738 1.00 88.69 100 ASN A C 1
ATOM 757 O O . ASN A 1 100 ? -19.010 0.796 9.931 1.00 88.69 100 ASN A O 1
ATOM 761 N N . GLY A 1 101 ? -20.628 0.518 11.466 1.00 86.44 101 GLY A N 1
ATOM 762 C CA . GLY A 1 101 ? -20.760 -0.930 11.335 1.00 86.44 101 GLY A CA 1
ATOM 763 C C . GLY A 1 101 ? -20.240 -1.681 12.542 1.00 86.44 101 GLY A C 1
ATOM 764 O O . GLY A 1 101 ? -19.897 -1.079 13.559 1.00 86.44 101 GLY A O 1
ATOM 765 N N . ALA A 1 102 ? -20.248 -3.007 12.449 1.00 85.88 102 ALA A N 1
ATOM 766 C CA . ALA A 1 102 ? -19.886 -3.849 13.574 1.00 85.88 102 ALA A CA 1
ATOM 767 C C . ALA A 1 102 ? -18.407 -3.710 13.933 1.00 85.88 102 ALA A C 1
ATOM 769 O O . ALA A 1 102 ? -17.538 -3.557 13.068 1.00 85.88 102 ALA A O 1
ATOM 770 N N . VAL A 1 103 ? -18.136 -3.796 15.232 1.00 86.69 103 VAL A N 1
ATOM 771 C CA . VAL A 1 103 ? -16.787 -3.764 15.792 1.00 86.69 103 VAL A CA 1
ATOM 772 C C . VAL A 1 103 ? -16.459 -5.150 16.345 1.00 86.69 103 VAL A C 1
ATOM 774 O O . VAL A 1 103 ? -17.217 -5.671 17.162 1.00 86.69 103 VAL A O 1
ATOM 777 N N . ASN A 1 104 ? -15.353 -5.741 15.885 1.00 86.62 104 ASN A N 1
ATOM 778 C CA . ASN A 1 104 ? -14.823 -7.021 16.362 1.00 86.62 104 ASN A CA 1
ATOM 779 C C . ASN A 1 104 ? -13.552 -6.796 17.180 1.00 86.62 104 ASN A C 1
ATOM 781 O O . ASN A 1 104 ? -12.472 -6.595 16.617 1.00 86.62 104 ASN A O 1
ATOM 785 N N . VAL A 1 105 ? -13.683 -6.768 18.504 1.00 82.88 105 VAL A N 1
ATOM 786 C CA . VAL A 1 105 ? -12.574 -6.439 19.408 1.00 82.88 105 VAL A CA 1
ATOM 787 C C . VAL A 1 105 ? -12.656 -7.270 20.681 1.00 82.88 105 VAL A C 1
ATOM 789 O O . VAL A 1 105 ? -13.744 -7.588 21.160 1.00 82.88 105 VAL A O 1
ATOM 792 N N . SER A 1 106 ? -11.499 -7.615 21.248 1.00 76.50 106 SER A N 1
ATOM 793 C CA . SER A 1 106 ? -11.420 -8.423 22.472 1.00 76.50 106 SER A CA 1
ATOM 794 C C . SER A 1 106 ? -11.969 -7.681 23.694 1.00 76.50 106 SER A C 1
ATOM 796 O O . SER A 1 106 ? -12.715 -8.256 24.480 1.00 76.50 106 SER A O 1
ATOM 798 N N . ASN A 1 107 ? -11.646 -6.392 23.824 1.00 72.38 107 ASN A N 1
ATOM 799 C CA . ASN A 1 107 ? -12.153 -5.503 24.863 1.00 72.38 107 ASN A CA 1
ATOM 800 C C . ASN A 1 107 ? -12.427 -4.125 24.261 1.00 72.38 107 ASN A C 1
ATOM 802 O O . ASN A 1 107 ? -11.504 -3.441 23.818 1.00 72.38 107 ASN A O 1
ATOM 806 N N . LEU A 1 108 ? -13.691 -3.704 24.263 1.00 71.12 108 LEU A N 1
ATOM 807 C CA . LEU A 1 108 ? -14.042 -2.355 23.837 1.00 71.12 108 LEU A CA 1
ATOM 808 C C . LEU A 1 108 ? -13.680 -1.366 24.953 1.00 71.12 108 LEU A C 1
ATOM 810 O O . LEU A 1 108 ? -14.223 -1.440 26.055 1.00 71.12 108 LEU A O 1
ATOM 814 N N . THR A 1 109 ? -12.765 -0.446 24.668 1.00 67.88 109 THR A N 1
ATOM 815 C CA . THR A 1 109 ? -12.441 0.682 25.548 1.00 67.88 109 THR A CA 1
ATOM 816 C C . THR A 1 109 ? -13.395 1.855 25.297 1.00 67.88 109 THR A C 1
ATOM 818 O O . THR A 1 109 ? -14.087 1.921 24.278 1.00 67.88 109 THR A O 1
ATOM 821 N N . SER A 1 110 ? -13.476 2.788 26.249 1.00 70.75 110 SER A N 1
ATOM 822 C CA . SER A 1 110 ? -14.209 4.042 26.057 1.00 70.75 110 SER A CA 1
ATOM 823 C C . SER A 1 110 ? -13.634 4.839 24.876 1.00 70.75 110 SER A C 1
ATOM 825 O O . SER A 1 110 ? -12.444 4.765 24.588 1.00 70.75 110 SER A O 1
ATOM 827 N N . GLY A 1 111 ? -14.482 5.617 24.194 1.00 80.69 111 GLY A N 1
ATOM 828 C CA . GLY A 1 111 ? -14.057 6.542 23.132 1.00 80.69 111 GLY A CA 1
ATOM 829 C C . GLY A 1 111 ? -14.353 6.103 21.693 1.00 80.69 111 GLY A C 1
ATOM 830 O O . GLY A 1 111 ? -14.184 6.923 20.787 1.00 80.69 111 GLY A O 1
ATOM 831 N N . ILE A 1 112 ? -14.866 4.882 21.491 1.00 84.81 112 ILE A N 1
ATOM 832 C CA . ILE A 1 112 ? -15.586 4.496 20.266 1.00 84.81 112 ILE A CA 1
ATOM 833 C C . ILE A 1 112 ? -17.084 4.753 20.452 1.00 84.81 112 ILE A C 1
ATOM 835 O O . ILE A 1 112 ? -17.681 4.322 21.441 1.00 84.81 112 ILE A O 1
ATOM 839 N N . THR A 1 113 ? -17.700 5.417 19.482 1.00 85.25 113 THR A N 1
ATOM 840 C CA . THR A 1 113 ? -19.151 5.547 19.351 1.00 85.25 113 THR A CA 1
ATOM 841 C C . THR A 1 113 ? -19.626 4.873 18.067 1.00 85.25 113 THR A C 1
ATOM 843 O O . THR A 1 113 ? -18.902 4.784 17.076 1.00 85.25 113 THR A O 1
ATOM 846 N N . PHE A 1 114 ? -20.858 4.373 18.092 1.00 81.94 114 PHE A N 1
ATOM 847 C CA . PHE A 1 114 ? -21.475 3.672 16.969 1.00 81.94 114 PHE A CA 1
ATOM 848 C C . PHE A 1 114 ? -22.571 4.543 16.368 1.00 81.94 114 PHE A C 1
ATOM 850 O O . PHE A 1 114 ? -23.368 5.123 17.109 1.00 81.94 114 PHE A O 1
ATOM 857 N N . THR A 1 115 ? -22.641 4.599 15.040 1.00 74.81 115 THR A N 1
ATOM 858 C CA . THR A 1 115 ? -23.706 5.337 14.339 1.00 74.81 115 THR A CA 1
ATOM 859 C C . THR A 1 115 ? -25.05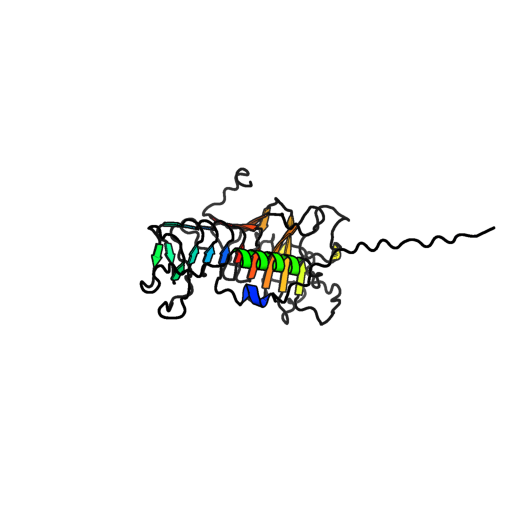3 4.610 14.413 1.00 74.81 115 THR A C 1
ATOM 861 O O . THR A 1 115 ? -26.094 5.257 14.488 1.00 74.81 115 THR A O 1
ATOM 864 N N . ASP A 1 116 ? -25.040 3.272 14.470 1.00 73.38 116 ASP A N 1
ATOM 865 C CA . ASP A 1 116 ? -26.209 2.437 14.767 1.00 73.38 116 ASP A CA 1
ATOM 866 C C . ASP A 1 116 ? -25.905 1.532 15.972 1.00 73.38 116 ASP A C 1
ATOM 868 O O . ASP A 1 116 ? -24.958 0.746 15.957 1.00 73.38 116 ASP A O 1
ATOM 872 N N . GLN A 1 117 ? -26.725 1.619 17.022 1.00 67.44 117 GLN A N 1
ATOM 873 C CA . GLN A 1 117 ? -26.586 0.802 18.233 1.00 67.44 117 GLN A CA 1
ATOM 874 C C . GLN A 1 117 ? -26.779 -0.702 17.970 1.00 67.44 117 GLN A C 1
ATOM 876 O O . GLN A 1 117 ? -26.287 -1.531 18.739 1.00 67.44 117 GLN A O 1
ATOM 881 N N . LYS A 1 118 ? -27.456 -1.075 16.877 1.00 71.31 118 LYS A N 1
ATOM 882 C CA . LYS A 1 118 ? -27.597 -2.472 16.440 1.00 71.31 118 LYS A CA 1
ATOM 883 C C . LYS A 1 118 ? -26.287 -3.057 15.916 1.00 71.31 118 LYS A C 1
ATOM 885 O O . LYS A 1 118 ? -26.145 -4.270 15.907 1.00 71.31 118 LYS A O 1
ATOM 890 N N . CYS A 1 119 ? -25.336 -2.208 15.527 1.00 70.31 119 CYS A N 1
ATOM 891 C CA . CYS A 1 119 ? -23.976 -2.572 15.133 1.00 70.31 119 CYS A CA 1
ATOM 892 C C . CYS A 1 119 ? -22.998 -2.599 16.315 1.00 70.31 119 CYS A C 1
ATOM 894 O O . CYS A 1 119 ? -21.791 -2.441 16.131 1.00 70.31 119 CYS A O 1
ATOM 896 N N . SER A 1 120 ? -23.520 -2.736 17.537 1.00 69.12 120 SER A N 1
ATOM 897 C CA . SER A 1 120 ? -22.711 -2.771 18.754 1.00 69.12 120 SER A CA 1
ATOM 898 C C . SER A 1 120 ? -21.712 -3.935 18.760 1.00 69.12 120 SER A C 1
ATOM 900 O O . SER A 1 120 ? -21.687 -4.784 17.871 1.00 69.12 120 SER A O 1
ATOM 902 N N . ASN A 1 121 ? -20.823 -3.922 19.754 1.00 64.56 121 ASN A N 1
ATOM 903 C CA . ASN A 1 121 ? -19.680 -4.823 19.844 1.00 64.56 121 ASN A CA 1
ATOM 904 C C . ASN A 1 121 ? -20.073 -6.297 19.653 1.00 64.56 121 ASN A C 1
ATOM 906 O O . ASN A 1 121 ? -20.811 -6.868 20.458 1.00 64.56 121 ASN A O 1
ATOM 910 N N . HIS A 1 122 ? -19.509 -6.915 18.622 1.00 64.31 122 HIS A N 1
ATOM 911 C CA . HIS A 1 122 ? -19.614 -8.340 18.397 1.00 64.31 122 HIS A CA 1
ATOM 912 C C . HIS A 1 122 ? -18.309 -8.986 18.852 1.00 64.31 122 HIS A C 1
ATOM 914 O O . HIS A 1 122 ? -17.326 -9.022 18.117 1.00 64.31 122 HIS A O 1
ATOM 920 N N . THR A 1 123 ? -18.322 -9.579 20.046 1.00 59.47 123 THR A N 1
ATOM 921 C CA . THR A 1 123 ? -17.298 -10.536 20.494 1.00 59.47 123 THR A CA 1
ATOM 922 C C . THR A 1 123 ? -17.515 -11.886 19.804 1.00 59.47 123 THR A C 1
ATOM 924 O O . THR A 1 123 ? -17.675 -12.933 20.428 1.00 59.47 123 THR A O 1
ATOM 927 N N . THR A 1 124 ? -17.624 -11.878 18.478 1.00 53.41 124 THR A N 1
ATOM 928 C CA . THR A 1 124 ? -17.772 -13.111 17.708 1.00 53.41 124 THR A CA 1
ATOM 929 C C . THR A 1 124 ? -16.426 -13.814 17.616 1.00 53.41 124 THR A C 1
ATOM 931 O O . THR A 1 124 ? -15.430 -13.203 17.248 1.00 53.41 124 THR A O 1
ATOM 934 N N . SER A 1 125 ? -16.423 -15.127 17.839 1.00 48.78 125 SER A N 1
ATOM 935 C CA . SER A 1 125 ? -15.272 -16.028 17.683 1.00 48.78 125 SER A CA 1
ATOM 936 C C . SER A 1 125 ? -14.694 -16.112 16.260 1.00 48.78 125 SER A C 1
ATOM 938 O O . SER A 1 125 ? -13.671 -16.761 16.055 1.00 48.78 125 SER A O 1
ATOM 940 N N . LYS A 1 126 ? -15.320 -15.465 15.265 1.00 55.47 126 LYS A N 1
ATOM 941 C CA . LYS A 1 126 ? -14.753 -15.284 13.923 1.00 55.47 126 LYS A CA 1
ATOM 942 C C . LYS A 1 126 ? -13.831 -14.070 13.917 1.00 55.47 126 LYS A C 1
ATOM 944 O O . LYS A 1 126 ? -14.198 -12.986 13.467 1.00 55.47 126 LYS A O 1
ATOM 949 N N . HIS A 1 127 ? -12.636 -14.255 14.457 1.00 67.38 127 HIS A N 1
ATOM 950 C CA . HIS A 1 127 ? -11.553 -13.302 14.269 1.00 67.38 127 HIS A CA 1
ATOM 951 C C . HIS A 1 127 ? -11.106 -13.301 12.806 1.00 67.38 127 HIS A C 1
ATOM 953 O O . HIS A 1 127 ? -11.167 -14.325 12.123 1.00 67.38 127 HIS A O 1
ATOM 959 N N . VAL A 1 128 ? -10.668 -12.138 12.328 1.00 84.38 128 VAL A N 1
ATOM 960 C CA . VAL A 1 128 ? -9.905 -12.046 11.084 1.00 84.38 128 VAL A CA 1
ATOM 961 C C . VAL A 1 128 ? -8.661 -12.927 11.240 1.00 84.38 128 VAL A C 1
ATOM 963 O O . VAL A 1 128 ? -7.897 -12.739 12.188 1.00 84.38 128 VAL A O 1
ATOM 966 N N . ASP A 1 129 ? -8.462 -13.896 10.343 1.00 88.31 129 ASP A N 1
ATOM 967 C CA . ASP A 1 129 ? -7.244 -14.711 10.330 1.00 88.31 129 ASP A CA 1
ATOM 968 C C . ASP A 1 129 ? -6.102 -13.900 9.707 1.00 88.31 129 ASP A C 1
ATOM 970 O O . ASP A 1 129 ? -5.819 -13.963 8.508 1.00 88.31 129 ASP A O 1
ATOM 974 N N . PHE A 1 130 ? -5.468 -13.075 10.540 1.00 89.88 130 PHE A N 1
ATOM 975 C CA . PHE A 1 130 ? -4.362 -12.228 10.110 1.00 89.88 130 PHE A CA 1
ATOM 976 C C . PHE A 1 130 ? -3.153 -13.033 9.631 1.00 89.88 130 PHE A C 1
ATOM 978 O O . PHE A 1 130 ? -2.435 -12.546 8.765 1.00 89.88 130 PHE A O 1
ATOM 985 N N . ASN A 1 131 ? -2.942 -14.257 10.126 1.00 91.31 131 ASN A N 1
ATOM 986 C CA . ASN A 1 131 ? -1.830 -15.093 9.674 1.00 91.31 131 ASN A CA 1
ATOM 987 C C . ASN A 1 131 ? -2.059 -15.562 8.235 1.00 91.31 131 ASN A C 1
ATOM 989 O O . ASN A 1 131 ? -1.160 -15.445 7.402 1.00 91.31 131 ASN A O 1
ATOM 993 N N . GLN A 1 132 ? -3.270 -16.037 7.928 1.00 90.00 132 GLN A N 1
ATOM 994 C CA . GLN A 1 132 ? -3.638 -16.428 6.570 1.00 90.00 132 GLN A CA 1
ATOM 995 C C . GLN A 1 132 ? -3.609 -15.228 5.614 1.00 90.00 132 GLN A C 1
ATOM 997 O O . GLN A 1 132 ? -3.058 -15.335 4.518 1.00 90.00 132 GLN A O 1
ATOM 1002 N N . LEU A 1 133 ? -4.162 -14.079 6.024 1.00 91.50 133 LEU A N 1
ATOM 1003 C CA . LEU A 1 133 ? -4.135 -12.860 5.210 1.00 91.50 133 LEU A CA 1
ATOM 1004 C C . LEU A 1 133 ? -2.711 -12.353 4.976 1.00 91.50 133 LEU A C 1
ATOM 1006 O O . LEU A 1 133 ? -2.408 -11.908 3.872 1.00 91.50 133 LEU A O 1
ATOM 1010 N N . TYR A 1 134 ? -1.841 -12.430 5.986 1.00 93.94 134 TYR A N 1
ATOM 1011 C CA . TYR A 1 134 ? -0.445 -12.027 5.857 1.00 93.94 134 TYR A CA 1
ATOM 1012 C C . TYR A 1 134 ? 0.287 -12.904 4.850 1.00 93.94 134 TYR A C 1
ATOM 1014 O O . TYR A 1 134 ? 0.873 -12.366 3.915 1.00 93.94 134 TYR A O 1
ATOM 1022 N N . ALA A 1 135 ? 0.186 -14.230 4.998 1.00 92.69 135 ALA A N 1
ATOM 1023 C CA . ALA A 1 135 ? 0.784 -15.183 4.069 1.00 92.69 135 ALA A CA 1
ATOM 1024 C C . ALA A 1 135 ? 0.294 -14.939 2.633 1.00 92.69 135 ALA A C 1
ATOM 1026 O O . ALA A 1 135 ? 1.104 -14.727 1.734 1.00 92.69 135 ALA A O 1
ATOM 1027 N N . ALA A 1 136 ? -1.025 -14.833 2.435 1.00 91.56 136 ALA A N 1
ATOM 1028 C CA . ALA A 1 136 ? -1.610 -14.565 1.123 1.00 91.56 136 ALA A CA 1
ATOM 1029 C C . ALA A 1 136 ? -1.140 -13.226 0.524 1.00 91.56 136 ALA A C 1
ATOM 1031 O O . ALA A 1 136 ? -0.832 -13.155 -0.665 1.00 91.56 136 ALA A O 1
ATOM 1032 N N . ALA A 1 137 ? -1.053 -12.165 1.332 1.00 94.62 137 ALA A N 1
ATOM 1033 C CA . ALA A 1 137 ? -0.578 -10.860 0.880 1.00 94.62 137 ALA A CA 1
ATOM 1034 C C . ALA A 1 137 ? 0.907 -10.879 0.499 1.00 94.62 137 ALA A C 1
ATOM 1036 O O . ALA A 1 137 ? 1.287 -10.297 -0.520 1.00 94.62 137 ALA A O 1
ATOM 1037 N N . THR A 1 138 ? 1.756 -11.540 1.289 1.00 95.31 138 THR A N 1
ATOM 1038 C CA . THR A 1 138 ? 3.186 -11.658 0.982 1.00 95.31 138 THR A CA 1
ATOM 1039 C C . THR A 1 138 ? 3.445 -12.546 -0.228 1.00 95.31 138 THR A C 1
ATOM 1041 O O . THR A 1 138 ? 4.278 -12.186 -1.058 1.00 95.31 138 THR A O 1
ATOM 1044 N N . ASP A 1 139 ? 2.705 -13.646 -0.372 1.00 94.00 139 ASP A N 1
ATOM 1045 C CA . ASP A 1 139 ? 2.817 -14.554 -1.516 1.00 94.00 139 ASP A CA 1
ATOM 1046 C C . ASP A 1 139 ? 2.372 -13.859 -2.801 1.00 94.00 139 ASP A C 1
ATOM 1048 O O . ASP A 1 139 ? 3.055 -13.939 -3.822 1.00 94.00 139 ASP A O 1
ATOM 1052 N N . LEU A 1 140 ? 1.275 -13.094 -2.741 1.00 93.56 140 LEU A N 1
ATOM 1053 C CA . LEU A 1 140 ? 0.814 -12.299 -3.872 1.00 93.56 140 LEU A CA 1
ATOM 1054 C C . LEU A 1 140 ? 1.823 -11.210 -4.252 1.00 93.56 140 LEU A C 1
ATOM 1056 O O . LEU A 1 140 ? 2.101 -11.015 -5.434 1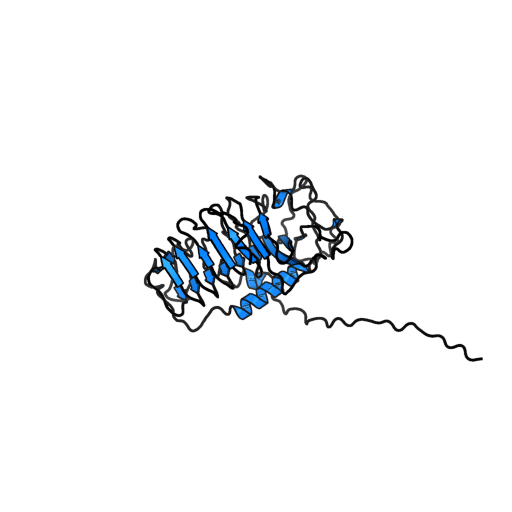.00 93.56 140 LEU A O 1
ATOM 1060 N N . SER A 1 141 ? 2.391 -10.513 -3.264 1.00 96.19 141 SER A N 1
ATOM 1061 C CA . SER A 1 141 ? 3.392 -9.468 -3.505 1.00 96.19 141 SER A CA 1
ATOM 1062 C C . SER A 1 141 ? 4.642 -10.041 -4.173 1.00 96.19 141 SER A C 1
ATOM 1064 O O . SER A 1 141 ? 5.125 -9.475 -5.158 1.00 96.19 141 SER A O 1
ATOM 1066 N N . TYR A 1 142 ? 5.114 -11.201 -3.704 1.00 95.31 142 TYR A N 1
ATOM 1067 C CA . TYR A 1 142 ? 6.220 -11.939 -4.311 1.00 95.31 142 TYR A CA 1
ATOM 1068 C C . TYR A 1 142 ? 5.887 -12.411 -5.732 1.00 95.31 142 TYR A C 1
ATOM 1070 O O . TYR A 1 142 ? 6.672 -12.186 -6.655 1.00 95.31 142 TYR A O 1
ATOM 1078 N N . TYR A 1 143 ? 4.707 -13.006 -5.937 1.00 93.75 143 TYR A N 1
ATOM 1079 C CA . TYR A 1 143 ? 4.248 -13.446 -7.254 1.00 93.75 143 TYR A CA 1
ATOM 1080 C C . TYR A 1 143 ? 4.230 -12.287 -8.254 1.00 93.75 143 TYR A C 1
ATOM 1082 O O . TYR A 1 143 ? 4.817 -12.411 -9.331 1.00 93.75 143 TYR A O 1
ATOM 1090 N N . LEU A 1 144 ? 3.630 -11.148 -7.890 1.00 93.31 144 LEU A N 1
ATOM 1091 C CA . LEU A 1 144 ? 3.596 -9.954 -8.734 1.00 93.31 144 LEU A CA 1
ATOM 1092 C C . LEU A 1 144 ? 5.007 -9.414 -8.997 1.00 93.31 144 LEU A C 1
ATOM 1094 O O . LEU A 1 144 ? 5.328 -9.109 -10.143 1.00 93.31 144 LEU A O 1
ATOM 1098 N N . ALA A 1 145 ? 5.872 -9.362 -7.980 1.00 93.00 145 ALA A N 1
ATOM 1099 C CA . ALA A 1 145 ? 7.263 -8.920 -8.110 1.00 93.00 145 ALA A CA 1
ATOM 1100 C C . ALA A 1 145 ? 8.111 -9.828 -9.020 1.00 93.00 145 ALA A C 1
ATOM 1102 O O . ALA A 1 145 ? 9.079 -9.363 -9.622 1.00 93.00 145 ALA A O 1
ATOM 1103 N N . SER A 1 146 ? 7.756 -11.113 -9.126 1.00 90.25 146 SER A N 1
ATOM 1104 C CA . SER A 1 146 ? 8.430 -12.083 -9.998 1.00 90.25 146 SER A CA 1
ATOM 1105 C C . SER A 1 146 ? 8.023 -11.973 -11.472 1.00 90.25 146 SER A C 1
ATOM 1107 O O . SER A 1 146 ? 8.705 -12.525 -12.338 1.00 90.25 146 SER A O 1
ATOM 1109 N N . GLN A 1 147 ? 6.933 -11.256 -11.777 1.00 88.69 147 GLN A N 1
ATOM 1110 C CA . GLN A 1 147 ? 6.466 -11.095 -13.150 1.00 88.69 147 GLN A CA 1
ATOM 1111 C C . GLN A 1 147 ? 7.445 -10.247 -13.965 1.00 88.69 147 GLN A C 1
ATOM 1113 O O . GLN A 1 147 ? 7.919 -9.193 -13.528 1.00 88.69 147 GLN A O 1
ATOM 1118 N N . ARG A 1 148 ? 7.723 -10.691 -15.195 1.00 86.25 148 ARG A N 1
ATOM 1119 C CA . ARG A 1 148 ? 8.564 -9.941 -16.131 1.00 86.25 148 ARG A CA 1
ATOM 1120 C C . ARG A 1 148 ? 7.834 -8.655 -16.558 1.00 86.25 148 ARG A C 1
ATOM 1122 O O . ARG A 1 148 ? 6.670 -8.748 -16.948 1.00 86.25 148 ARG A O 1
ATOM 1129 N N . PRO A 1 149 ? 8.496 -7.480 -16.541 1.00 88.81 149 PRO A N 1
ATOM 1130 C CA . PRO A 1 149 ? 7.909 -6.255 -17.077 1.00 88.81 149 PRO A CA 1
ATOM 1131 C C . PRO A 1 149 ? 7.567 -6.437 -18.556 1.00 88.81 149 PRO A C 1
ATOM 1133 O O . PRO A 1 149 ? 8.395 -6.948 -19.314 1.00 88.81 149 PRO A O 1
ATOM 1136 N N . ASN A 1 150 ? 6.374 -6.008 -18.958 1.00 86.56 150 ASN A N 1
ATOM 1137 C CA . ASN A 1 150 ? 5.902 -6.073 -20.347 1.00 86.56 150 ASN A CA 1
ATOM 1138 C C . ASN A 1 150 ? 5.457 -4.707 -20.894 1.00 86.56 150 ASN A C 1
ATOM 1140 O O . ASN A 1 150 ? 5.150 -4.590 -22.077 1.00 86.56 150 ASN A O 1
ATOM 1144 N N . VAL A 1 151 ? 5.463 -3.670 -20.050 1.00 88.12 151 VAL A N 1
ATOM 1145 C CA . VAL A 1 151 ? 5.305 -2.273 -20.452 1.00 88.12 151 VAL A CA 1
ATOM 1146 C C . VAL A 1 151 ? 6.345 -1.433 -19.726 1.00 88.12 151 VAL A C 1
ATOM 1148 O O . VAL A 1 151 ? 6.661 -1.669 -18.558 1.00 88.12 151 VAL A O 1
ATOM 1151 N N . VAL A 1 152 ? 6.900 -0.441 -20.424 1.00 89.06 152 VAL A N 1
ATOM 1152 C CA . VAL A 1 152 ? 7.948 0.415 -19.870 1.00 89.06 152 VAL A CA 1
ATOM 1153 C C . VAL A 1 152 ? 7.664 1.882 -20.154 1.00 89.06 152 VAL A C 1
ATOM 1155 O O . VAL A 1 152 ? 7.512 2.277 -21.310 1.00 89.06 152 VAL A O 1
ATOM 1158 N N . ILE A 1 153 ? 7.666 2.699 -19.099 1.00 87.88 153 ILE A N 1
ATOM 1159 C CA . ILE A 1 153 ? 7.624 4.162 -19.199 1.00 87.88 153 ILE A CA 1
ATOM 1160 C C . ILE A 1 153 ? 9.047 4.696 -19.098 1.00 87.88 153 ILE A C 1
ATOM 1162 O O . ILE A 1 153 ? 9.735 4.505 -18.098 1.00 87.88 153 ILE A O 1
ATOM 1166 N N . ARG A 1 154 ? 9.508 5.354 -20.155 1.00 86.00 154 ARG A N 1
ATOM 1167 C CA . ARG A 1 154 ? 10.827 5.979 -20.244 1.00 86.00 154 ARG A CA 1
ATOM 1168 C C . ARG A 1 154 ? 10.822 7.373 -19.638 1.00 86.00 154 ARG A C 1
ATOM 1170 O O . ARG A 1 154 ? 9.774 7.956 -19.356 1.00 86.00 154 ARG A O 1
ATOM 1177 N N . ASP A 1 155 ? 12.025 7.912 -19.486 1.00 78.06 155 ASP A N 1
ATOM 1178 C CA . ASP A 1 155 ? 12.231 9.308 -19.118 1.00 78.06 155 ASP A CA 1
ATOM 1179 C C . ASP A 1 155 ? 11.447 10.231 -20.070 1.00 78.06 155 ASP A C 1
ATOM 1181 O O . ASP A 1 155 ? 11.351 9.970 -21.272 1.00 78.06 155 ASP A O 1
ATOM 1185 N N . GLY A 1 156 ? 10.823 11.277 -19.522 1.00 75.25 156 GLY A N 1
ATOM 1186 C CA . GLY A 1 156 ? 9.888 12.138 -20.255 1.00 75.25 156 GLY A CA 1
ATOM 1187 C C . GLY A 1 156 ? 8.463 11.586 -20.393 1.00 75.25 156 GLY A C 1
ATOM 1188 O O . GLY A 1 156 ? 7.637 12.217 -21.045 1.00 75.25 156 GLY A O 1
ATOM 1189 N N . GLY A 1 157 ? 8.151 10.433 -19.790 1.00 77.75 157 GLY A N 1
ATOM 1190 C CA . GLY A 1 157 ? 6.797 9.869 -19.787 1.00 77.75 157 GLY A CA 1
ATOM 1191 C C . GLY A 1 157 ? 6.420 9.134 -21.073 1.00 77.75 157 GLY A C 1
ATOM 1192 O O . GLY A 1 157 ? 5.241 8.903 -21.324 1.00 77.75 157 GLY A O 1
ATOM 1193 N N . PHE A 1 158 ? 7.398 8.775 -21.905 1.00 83.19 158 PHE A N 1
ATOM 1194 C CA . PHE A 1 158 ? 7.159 8.022 -23.133 1.00 83.19 158 PHE A CA 1
ATOM 1195 C C . PHE A 1 158 ? 6.922 6.546 -22.810 1.00 83.19 158 PHE A C 1
ATOM 1197 O O . PHE A 1 158 ? 7.807 5.876 -22.277 1.00 83.19 158 PHE A O 1
ATOM 1204 N N . LEU A 1 159 ? 5.754 6.015 -23.159 1.00 83.62 159 LEU A N 1
ATOM 1205 C CA . LEU A 1 159 ? 5.511 4.580 -23.122 1.00 83.62 159 LEU A CA 1
ATOM 1206 C C . LEU A 1 159 ? 6.248 3.972 -24.313 1.00 83.62 159 LEU A C 1
ATOM 1208 O O . LEU A 1 159 ? 5.889 4.221 -25.463 1.00 83.62 159 LEU A O 1
ATOM 1212 N N . SER A 1 160 ? 7.336 3.250 -24.044 1.00 75.06 160 SER A N 1
ATOM 1213 C CA . SER A 1 160 ? 8.055 2.575 -25.117 1.00 75.06 160 SER A CA 1
ATOM 1214 C C . SER A 1 160 ? 7.343 1.291 -25.486 1.00 75.06 160 SER A C 1
ATOM 1216 O O . SER A 1 160 ? 7.095 0.475 -24.597 1.00 75.06 160 SER A O 1
ATOM 1218 N N . ASP A 1 161 ? 7.163 1.079 -26.790 1.00 57.34 161 ASP A N 1
ATOM 1219 C CA . ASP A 1 161 ? 6.819 -0.199 -27.431 1.00 57.34 161 ASP A CA 1
ATOM 1220 C C . ASP A 1 161 ? 7.964 -1.217 -27.284 1.00 57.34 161 ASP A C 1
ATOM 1222 O O . ASP A 1 161 ? 8.378 -1.875 -28.239 1.00 57.34 161 ASP A O 1
ATOM 1226 N N . GLY A 1 162 ? 8.571 -1.283 -26.100 1.00 48.44 162 GLY A N 1
ATOM 1227 C CA . GLY A 1 162 ? 9.705 -2.127 -25.785 1.00 48.44 162 GLY A CA 1
ATOM 1228 C C . GLY A 1 162 ? 9.245 -3.566 -25.722 1.00 48.44 162 GLY A C 1
ATOM 1229 O O . GLY A 1 162 ? 9.075 -4.078 -24.628 1.00 48.44 162 GLY A O 1
ATOM 1230 N N . GLN A 1 163 ? 9.025 -4.148 -26.903 1.00 50.53 163 GLN A N 1
ATOM 1231 C CA . GLN A 1 163 ? 8.692 -5.536 -27.162 1.00 50.53 163 GLN A CA 1
ATOM 1232 C C . GLN A 1 163 ? 7.723 -6.078 -26.118 1.00 50.53 163 GLN A C 1
ATOM 1234 O O . GLN A 1 163 ? 8.123 -6.717 -25.145 1.00 50.53 163 GLN A O 1
ATOM 1239 N N . PHE A 1 164 ? 6.430 -5.864 -26.375 1.00 54.34 164 PHE A N 1
ATOM 1240 C CA . PHE A 1 164 ? 5.448 -6.871 -26.017 1.00 54.34 164 PHE A CA 1
ATOM 1241 C C . PHE A 1 164 ? 5.972 -8.185 -26.622 1.00 54.34 164 PHE A C 1
ATOM 1243 O O . PHE A 1 164 ? 5.651 -8.515 -27.762 1.00 54.34 164 PHE A O 1
ATOM 1250 N N . ASP A 1 165 ? 6.808 -8.935 -25.898 1.00 47.16 165 ASP A N 1
ATOM 1251 C CA . ASP A 1 165 ? 6.805 -10.388 -26.001 1.00 47.16 165 ASP A CA 1
ATOM 1252 C C . ASP A 1 165 ? 5.409 -10.752 -25.509 1.00 47.16 165 ASP A C 1
ATOM 1254 O O . ASP A 1 165 ? 5.175 -11.082 -24.347 1.00 47.16 165 ASP A O 1
ATOM 1258 N N . ALA A 1 166 ? 4.448 -10.525 -26.401 1.00 43.91 166 ALA A N 1
ATOM 1259 C CA . ALA A 1 166 ? 3.073 -10.894 -26.280 1.00 43.91 166 ALA A CA 1
ATOM 1260 C C . ALA A 1 166 ? 3.069 -12.410 -26.403 1.00 43.91 166 ALA A C 1
ATOM 1262 O O . ALA A 1 166 ? 2.541 -12.977 -27.356 1.00 43.91 166 ALA A O 1
ATOM 1263 N N . ASP A 1 167 ? 3.580 -13.083 -25.378 1.00 50.69 167 ASP A N 1
ATOM 1264 C CA . ASP A 1 167 ? 2.781 -14.169 -24.872 1.00 50.69 167 ASP A CA 1
ATOM 1265 C C . ASP A 1 167 ? 1.440 -13.526 -24.519 1.00 50.69 167 ASP A C 1
ATOM 1267 O O . ASP A 1 167 ? 1.234 -12.935 -23.460 1.00 50.69 167 ASP A O 1
ATOM 1271 N N . SER A 1 168 ? 0.528 -13.593 -25.491 1.00 52.12 168 SER A N 1
ATOM 1272 C CA . SER A 1 168 ? -0.874 -13.170 -25.420 1.00 52.12 168 SER A CA 1
ATOM 1273 C C . SER A 1 168 ? -1.602 -13.720 -24.181 1.00 52.12 168 SER A C 1
ATOM 1275 O O . SER A 1 168 ? -2.676 -13.237 -23.829 1.00 52.12 168 SER A O 1
ATOM 1277 N N . ASN A 1 169 ? -0.960 -14.656 -23.479 1.00 56.38 169 ASN A N 1
ATOM 1278 C CA . ASN A 1 169 ? -1.348 -15.300 -22.237 1.00 56.38 169 ASN A CA 1
ATOM 1279 C C . ASN A 1 169 ? -1.001 -14.525 -20.950 1.00 56.38 169 ASN A C 1
ATOM 1281 O O . ASN A 1 169 ? -1.336 -15.011 -19.873 1.00 56.38 169 ASN A O 1
ATOM 1285 N N . GLN A 1 170 ? -0.335 -13.364 -20.995 1.00 71.38 170 GLN A N 1
ATOM 1286 C CA . GLN A 1 170 ? -0.092 -12.595 -19.765 1.00 71.38 170 GLN A CA 1
ATOM 1287 C C . GLN A 1 170 ? -1.380 -11.930 -19.253 1.00 71.38 170 GLN A C 1
ATOM 1289 O O . GLN A 1 170 ? -2.056 -11.215 -19.993 1.00 71.38 170 GLN A O 1
ATOM 1294 N N . GLU A 1 171 ? -1.707 -12.157 -17.978 1.00 82.62 171 GLU A N 1
ATOM 1295 C CA . GLU A 1 171 ? -2.939 -11.686 -17.319 1.00 82.62 171 GLU A CA 1
ATOM 1296 C C . GLU A 1 171 ? -2.933 -10.169 -17.037 1.00 82.62 171 GLU A C 1
ATOM 1298 O O . GLU A 1 171 ? -3.991 -9.552 -16.932 1.00 82.62 171 GLU A O 1
ATOM 1303 N N . PHE A 1 172 ? -1.749 -9.547 -16.972 1.00 88.25 172 PHE A N 1
ATOM 1304 C CA . PHE A 1 172 ? -1.569 -8.167 -16.512 1.00 88.25 172 PHE A CA 1
ATOM 1305 C C . PHE A 1 172 ? -0.616 -7.348 -17.385 1.00 88.25 172 PHE A C 1
ATOM 1307 O O . PHE A 1 172 ? 0.294 -7.891 -18.015 1.00 88.25 172 PHE A O 1
ATOM 1314 N N . TYR A 1 173 ? -0.753 -6.024 -17.316 1.00 90.44 173 TYR A N 1
ATOM 1315 C CA . TYR A 1 173 ? 0.298 -5.088 -17.713 1.00 90.44 173 TYR A CA 1
ATOM 1316 C C . TYR A 1 173 ? 1.210 -4.787 -16.524 1.00 90.44 173 TYR A C 1
ATOM 1318 O O . TYR A 1 173 ? 0.780 -4.195 -15.539 1.00 90.44 173 TYR A O 1
ATOM 1326 N N . ILE A 1 174 ? 2.470 -5.199 -16.609 1.00 91.62 174 ILE A N 1
ATOM 1327 C CA . ILE A 1 174 ? 3.472 -5.092 -15.551 1.00 91.62 174 ILE A CA 1
ATOM 1328 C C . ILE A 1 174 ? 4.452 -3.968 -15.885 1.00 91.62 174 ILE A C 1
ATOM 1330 O O . ILE A 1 174 ? 5.272 -4.093 -16.800 1.00 91.62 174 ILE A O 1
ATOM 1334 N N . PHE A 1 175 ? 4.408 -2.908 -15.081 1.00 92.50 175 PHE A N 1
ATOM 1335 C CA . PHE A 1 175 ? 5.422 -1.861 -15.045 1.00 92.50 175 PHE A CA 1
ATOM 1336 C C . PHE A 1 175 ? 6.273 -2.081 -13.800 1.00 92.50 175 PHE A C 1
ATOM 1338 O O . PHE A 1 175 ? 5.766 -1.982 -12.683 1.00 92.50 175 PHE A O 1
ATOM 1345 N N . THR A 1 176 ? 7.565 -2.342 -13.970 1.00 93.00 176 THR A N 1
ATOM 1346 C CA . THR A 1 176 ? 8.493 -2.430 -12.835 1.00 93.00 176 THR A CA 1
ATOM 1347 C C . THR A 1 176 ? 9.375 -1.199 -12.797 1.00 93.00 176 THR A C 1
ATOM 1349 O O . THR A 1 176 ? 9.986 -0.841 -13.801 1.00 93.00 176 THR A O 1
ATOM 1352 N N . PHE A 1 177 ? 9.438 -0.547 -11.644 1.00 90.81 177 PHE A N 1
ATOM 1353 C CA . PHE A 1 177 ? 10.151 0.709 -11.443 1.00 90.81 177 PHE A CA 1
ATOM 1354 C C . PHE A 1 177 ? 11.526 0.503 -10.807 1.00 90.81 177 PHE A C 1
ATOM 1356 O O . PHE A 1 177 ? 11.798 -0.546 -10.234 1.00 90.81 177 PHE A O 1
ATOM 1363 N N . ASN A 1 178 ? 12.342 1.561 -10.853 1.00 78.06 178 ASN A N 1
ATOM 1364 C CA . ASN A 1 178 ? 13.628 1.703 -10.159 1.00 78.06 178 ASN A CA 1
ATOM 1365 C C . ASN A 1 178 ? 14.772 0.820 -10.696 1.00 78.06 178 ASN A C 1
ATOM 1367 O O . ASN A 1 178 ? 14.571 -0.285 -11.176 1.00 78.06 178 ASN A O 1
ATOM 1371 N N . LYS A 1 179 ? 16.008 1.318 -10.600 1.00 62.25 179 LYS A N 1
ATOM 1372 C CA . LYS A 1 179 ? 17.223 0.581 -10.975 1.00 62.25 179 LYS A CA 1
ATOM 1373 C C . LYS A 1 179 ? 17.857 0.045 -9.698 1.00 62.25 179 LYS A C 1
ATOM 1375 O O . LYS A 1 179 ? 17.935 0.758 -8.700 1.00 62.25 179 LYS A O 1
ATOM 1380 N N . CYS A 1 180 ? 18.302 -1.208 -9.702 1.00 70.25 180 CYS A N 1
ATOM 1381 C CA . CYS A 1 180 ? 18.997 -1.745 -8.538 1.00 70.25 180 CYS A CA 1
ATOM 1382 C C . CYS A 1 180 ? 20.253 -0.903 -8.220 1.00 70.25 180 CYS A C 1
ATOM 1384 O O . CYS A 1 180 ? 20.877 -0.324 -9.111 1.00 70.25 180 CYS A O 1
ATOM 1386 N N . GLN A 1 181 ? 20.649 -0.840 -6.947 1.00 73.88 181 GLN A N 1
ATOM 1387 C CA . GLN A 1 181 ? 21.746 0.027 -6.500 1.00 73.88 181 GLN A CA 1
ATOM 1388 C C . GLN A 1 181 ? 23.101 -0.349 -7.132 1.00 73.88 181 GLN A C 1
ATOM 1390 O O . GLN A 1 181 ? 23.946 0.514 -7.375 1.00 73.88 181 GLN A O 1
ATOM 1395 N N . LYS A 1 182 ? 23.324 -1.642 -7.402 1.00 72.69 182 LYS A N 1
ATOM 1396 C CA . LYS A 1 182 ? 24.565 -2.159 -7.993 1.00 72.69 182 LYS A CA 1
ATOM 1397 C C . LYS A 1 182 ? 24.432 -2.350 -9.501 1.00 72.69 182 LYS A C 1
ATOM 1399 O O . LYS A 1 182 ? 23.969 -3.389 -9.970 1.00 72.69 182 LYS A O 1
ATOM 1404 N N . LYS A 1 183 ? 24.920 -1.370 -10.265 1.00 69.00 183 LYS A N 1
ATOM 1405 C CA . LYS A 1 183 ? 24.989 -1.443 -11.731 1.00 69.00 183 LYS A CA 1
ATOM 1406 C C . LYS A 1 183 ? 25.629 -2.760 -12.195 1.00 69.00 183 LYS A C 1
ATOM 1408 O O . LYS A 1 183 ? 26.694 -3.138 -11.713 1.00 69.00 183 LYS A O 1
ATOM 1413 N N . GLY A 1 184 ? 24.986 -3.439 -13.145 1.00 67.62 184 GLY A N 1
ATOM 1414 C CA . GLY A 1 184 ? 25.460 -4.711 -13.707 1.00 67.62 184 GLY A CA 1
ATOM 1415 C C . GLY A 1 184 ? 25.157 -5.953 -12.861 1.00 67.62 184 GLY A C 1
ATOM 1416 O O . GLY A 1 184 ? 25.467 -7.055 -13.297 1.00 67.62 184 GLY A O 1
ATOM 1417 N N . MET A 1 185 ? 24.535 -5.795 -11.687 1.00 75.81 185 MET A N 1
ATOM 1418 C CA . MET A 1 185 ? 24.068 -6.902 -10.841 1.00 75.81 185 MET A CA 1
ATOM 1419 C C . MET A 1 185 ? 22.544 -6.917 -10.679 1.00 75.81 185 MET A C 1
ATOM 1421 O O . MET A 1 185 ? 22.031 -7.617 -9.809 1.00 75.81 185 MET A O 1
ATOM 1425 N N . CYS A 1 186 ? 21.821 -6.127 -11.477 1.00 79.19 186 CYS A N 1
ATOM 1426 C CA . CYS A 1 186 ? 20.367 -6.077 -11.404 1.00 79.19 186 CYS A CA 1
ATOM 1427 C C . CYS A 1 186 ? 19.760 -7.380 -11.908 1.00 79.19 186 CYS A C 1
ATOM 1429 O O . CYS A 1 186 ? 20.154 -7.895 -12.954 1.00 79.19 186 CYS A O 1
ATOM 1431 N N . VAL A 1 187 ? 18.769 -7.879 -11.170 1.00 82.06 187 VAL A N 1
ATOM 1432 C CA . VAL A 1 187 ? 17.999 -9.072 -11.555 1.00 82.06 187 VAL A CA 1
ATOM 1433 C C . VAL A 1 187 ? 17.302 -8.875 -12.904 1.00 82.06 187 VAL A C 1
ATOM 1435 O O . VAL A 1 187 ? 17.189 -9.816 -13.684 1.00 82.06 187 VAL A O 1
ATOM 1438 N N . ILE A 1 188 ? 16.867 -7.647 -13.196 1.00 80.56 188 ILE A N 1
ATOM 1439 C CA . ILE A 1 188 ? 16.239 -7.278 -14.464 1.00 80.56 188 ILE A CA 1
ATOM 1440 C C . ILE A 1 188 ? 17.200 -6.356 -15.235 1.00 80.56 188 ILE A C 1
ATOM 1442 O O . ILE A 1 188 ? 17.789 -5.453 -14.634 1.00 80.56 188 ILE A O 1
ATOM 1446 N N . PRO A 1 189 ? 17.369 -6.540 -16.558 1.00 82.44 189 PRO A N 1
ATOM 1447 C CA . PRO A 1 189 ? 18.118 -5.605 -17.390 1.00 82.44 189 PRO A CA 1
ATOM 1448 C C . PRO A 1 189 ? 17.590 -4.166 -17.302 1.00 82.44 189 PRO A C 1
ATOM 1450 O O . PRO A 1 189 ? 16.384 -3.940 -17.385 1.00 82.44 189 PRO A O 1
ATOM 1453 N N . ASP A 1 190 ? 18.497 -3.184 -17.242 1.00 82.31 190 ASP A N 1
ATOM 1454 C CA . ASP A 1 190 ? 18.173 -1.758 -17.055 1.00 82.31 190 ASP A CA 1
ATOM 1455 C C . ASP A 1 190 ? 17.113 -1.215 -18.028 1.00 82.31 190 ASP A C 1
ATOM 1457 O O . ASP A 1 190 ? 16.319 -0.343 -17.676 1.00 82.31 190 ASP A O 1
ATOM 1461 N N . TYR A 1 191 ? 17.086 -1.726 -19.262 1.00 83.25 191 TYR A N 1
ATOM 1462 C CA . TYR A 1 191 ? 16.144 -1.287 -20.287 1.00 83.25 191 TYR A CA 1
ATOM 1463 C C . TYR A 1 191 ? 14.713 -1.803 -20.070 1.00 83.25 191 TYR A C 1
ATOM 1465 O O . TYR A 1 191 ? 13.829 -1.374 -20.800 1.00 83.25 191 TYR A O 1
ATOM 1473 N N . LEU A 1 192 ? 14.439 -2.683 -19.111 1.00 86.69 192 LEU A N 1
ATOM 1474 C CA . LEU A 1 192 ? 13.072 -3.121 -18.797 1.00 86.69 192 LEU A CA 1
ATOM 1475 C C . LEU A 1 192 ? 12.461 -2.370 -17.607 1.00 86.69 192 LEU A C 1
ATOM 1477 O O . LEU A 1 192 ? 11.278 -2.540 -17.329 1.00 86.69 192 LEU A O 1
ATOM 1481 N N . TYR A 1 193 ? 13.234 -1.524 -16.922 1.00 88.25 193 TYR A N 1
ATOM 1482 C CA . TYR A 1 193 ? 12.705 -0.697 -15.843 1.00 88.25 193 TYR A CA 1
ATOM 1483 C C . TYR A 1 193 ? 12.032 0.571 -16.369 1.00 88.25 193 TYR A C 1
ATOM 1485 O O . TYR A 1 193 ? 12.558 1.269 -17.243 1.00 88.25 193 TYR A O 1
ATOM 1493 N N . SER A 1 194 ? 10.883 0.882 -15.775 1.00 90.19 194 SER A N 1
ATOM 1494 C CA . SER A 1 194 ? 10.195 2.160 -15.905 1.00 90.19 194 SER A CA 1
ATOM 1495 C C . SER A 1 194 ? 10.851 3.226 -15.030 1.00 90.19 194 SER A C 1
ATOM 1497 O O . SER A 1 194 ? 11.342 2.952 -13.930 1.00 90.19 194 SER A O 1
ATOM 1499 N N . SER A 1 195 ? 10.833 4.463 -15.515 1.00 87.56 195 SER A N 1
ATOM 1500 C CA . SER A 1 195 ? 11.326 5.632 -14.796 1.00 87.56 195 SER A CA 1
ATOM 1501 C C . SER A 1 195 ? 10.317 6.072 -13.726 1.00 87.56 195 SER A C 1
ATOM 1503 O O . SER A 1 195 ? 9.161 6.339 -14.064 1.00 87.56 195 SER A O 1
ATOM 1505 N N . PRO A 1 196 ? 10.706 6.154 -12.438 1.00 88.44 196 PRO A N 1
ATOM 1506 C CA . PRO A 1 196 ? 9.814 6.611 -11.372 1.00 88.44 196 PRO A CA 1
ATOM 1507 C C . PRO A 1 196 ? 9.685 8.142 -11.307 1.00 88.44 196 PRO A C 1
ATOM 1509 O O . PRO A 1 196 ? 8.741 8.642 -10.697 1.00 88.44 196 PRO A O 1
ATOM 1512 N N . GLU A 1 197 ? 10.604 8.886 -11.932 1.00 83.88 197 GLU A N 1
ATOM 1513 C CA . GLU A 1 197 ? 10.778 10.335 -11.737 1.00 83.88 197 GLU A CA 1
ATOM 1514 C C . GLU A 1 197 ? 9.506 11.141 -12.007 1.00 83.88 197 GLU A C 1
ATOM 1516 O O . GLU A 1 197 ? 9.126 12.009 -11.226 1.00 83.88 197 GLU A O 1
ATOM 1521 N N . HIS A 1 198 ? 8.796 10.822 -13.088 1.00 78.56 198 HIS A N 1
ATOM 1522 C CA . HIS A 1 198 ? 7.584 11.550 -13.455 1.00 78.56 198 HIS A CA 1
ATOM 1523 C C . HIS A 1 198 ? 6.323 11.037 -12.758 1.00 78.56 198 HIS A C 1
ATOM 1525 O O . HIS A 1 198 ? 5.360 11.791 -12.664 1.00 78.56 198 HIS A O 1
ATOM 1531 N N . ILE A 1 199 ? 6.327 9.790 -12.277 1.00 86.94 199 ILE A N 1
ATOM 1532 C CA . ILE A 1 199 ? 5.131 9.115 -11.751 1.00 86.94 199 ILE A CA 1
ATOM 1533 C C . ILE A 1 199 ? 5.042 9.222 -10.232 1.00 86.94 199 ILE A C 1
ATOM 1535 O O . ILE A 1 199 ? 3.949 9.409 -9.709 1.00 86.94 199 ILE A O 1
ATOM 1539 N N . PHE A 1 200 ? 6.168 9.106 -9.524 1.00 88.81 200 PHE A N 1
ATOM 1540 C CA . PHE A 1 200 ? 6.195 9.063 -8.059 1.00 88.81 200 PHE A CA 1
ATOM 1541 C C . PHE A 1 200 ? 6.888 10.264 -7.414 1.00 88.81 200 PHE A C 1
ATOM 1543 O O . PHE A 1 200 ? 6.543 10.611 -6.280 1.00 88.81 200 PHE A O 1
ATOM 1550 N N . PHE A 1 201 ? 7.840 10.895 -8.112 1.00 85.81 201 PHE A N 1
ATOM 1551 C CA . PHE A 1 201 ? 8.680 11.968 -7.560 1.00 85.81 201 PHE A CA 1
ATOM 1552 C C . PHE A 1 201 ? 8.394 13.366 -8.148 1.00 85.81 201 PHE A C 1
ATOM 1554 O O . PHE A 1 201 ? 8.917 14.368 -7.655 1.00 85.81 201 PHE A O 1
ATOM 1561 N N . GLY A 1 202 ? 7.537 13.458 -9.168 1.00 69.50 202 GLY A N 1
ATOM 1562 C CA . GLY A 1 202 ? 7.216 14.690 -9.893 1.00 69.50 202 GLY A CA 1
ATOM 1563 C C . GLY A 1 202 ? 5.983 15.430 -9.365 1.00 69.50 202 GLY A C 1
ATOM 1564 O O . GLY A 1 202 ? 5.199 14.904 -8.575 1.00 69.50 202 GLY A O 1
ATOM 1565 N N . THR A 1 203 ? 5.775 16.667 -9.825 1.00 67.38 203 THR A N 1
ATOM 1566 C CA . THR A 1 203 ? 4.696 17.526 -9.311 1.00 67.38 203 THR A CA 1
ATOM 1567 C C . THR A 1 203 ? 3.322 17.228 -9.901 1.00 67.38 203 THR A C 1
ATOM 1569 O O . THR A 1 203 ? 2.352 17.395 -9.175 1.00 67.38 203 THR A O 1
ATOM 1572 N N . ASN A 1 204 ? 3.206 16.763 -11.152 1.00 71.94 204 ASN A N 1
ATOM 1573 C CA . ASN A 1 204 ? 1.918 16.435 -11.784 1.00 71.94 204 ASN A CA 1
ATOM 1574 C C . ASN A 1 204 ? 2.095 15.452 -12.955 1.00 71.94 204 ASN A C 1
ATOM 1576 O O . ASN A 1 204 ? 2.280 15.870 -14.096 1.00 71.94 204 ASN A O 1
ATOM 1580 N N . TRP A 1 205 ? 2.025 14.149 -12.683 1.00 85.44 205 TRP A N 1
ATOM 1581 C CA . TRP A 1 205 ? 1.868 13.146 -13.738 1.00 85.44 205 TRP A CA 1
ATOM 1582 C C . TRP A 1 205 ? 0.496 13.296 -14.404 1.00 85.44 205 TRP A C 1
ATOM 1584 O O . TRP A 1 205 ? -0.512 13.438 -13.712 1.00 85.44 205 TRP A O 1
ATOM 1594 N N . THR A 1 206 ? 0.447 13.262 -15.736 1.00 86.31 206 THR A N 1
ATOM 1595 C CA . THR A 1 206 ? -0.802 13.363 -16.518 1.00 86.31 206 THR A CA 1
ATOM 1596 C C . THR A 1 206 ? -1.059 12.129 -17.382 1.00 86.31 206 THR A C 1
ATOM 1598 O O . THR A 1 206 ? -1.934 12.161 -18.243 1.00 86.31 206 THR A O 1
ATOM 1601 N N . GLY A 1 207 ? -0.300 11.056 -17.164 1.00 86.62 207 GLY A N 1
ATOM 1602 C CA . GLY A 1 207 ? -0.276 9.884 -18.032 1.00 86.62 207 GLY A CA 1
ATOM 1603 C C . GLY A 1 207 ? 0.842 9.941 -19.083 1.00 86.62 207 GLY A C 1
ATOM 1604 O O . GLY A 1 207 ? 1.535 10.959 -19.196 1.00 86.62 207 GLY A O 1
ATOM 1605 N N . PRO A 1 208 ? 1.052 8.843 -19.833 1.00 86.50 208 PRO A N 1
ATOM 1606 C CA . PRO A 1 208 ? 2.096 8.760 -20.829 1.00 86.50 208 PRO A CA 1
ATOM 1607 C C . PRO A 1 208 ? 1.867 9.765 -21.951 1.00 86.50 208 PRO A C 1
ATOM 1609 O O . PRO A 1 208 ? 0.743 10.053 -22.355 1.00 86.50 208 PRO A O 1
ATOM 1612 N N . TRP A 1 209 ? 2.967 10.327 -22.438 1.00 81.88 209 TRP A N 1
ATOM 1613 C CA . TRP A 1 209 ? 2.939 11.485 -23.326 1.00 81.88 209 TRP A CA 1
ATOM 1614 C C . TRP A 1 209 ? 2.544 11.139 -24.768 1.00 81.88 209 TRP A C 1
ATOM 1616 O O . TRP A 1 209 ? 1.844 11.899 -25.430 1.00 81.88 209 TRP A O 1
ATOM 1626 N N . ASN A 1 210 ? 3.033 10.010 -25.281 1.00 79.44 210 ASN A N 1
ATOM 1627 C CA . ASN A 1 210 ? 2.916 9.623 -26.690 1.00 79.44 210 ASN A CA 1
ATOM 1628 C C . ASN A 1 210 ? 1.659 8.809 -27.011 1.00 79.44 210 ASN A C 1
ATOM 1630 O O . ASN A 1 210 ? 1.195 8.831 -28.147 1.00 79.44 210 ASN A O 1
ATOM 1634 N N . THR A 1 211 ? 1.147 8.061 -26.039 1.00 81.19 211 THR A N 1
ATOM 1635 C CA . THR A 1 211 ? -0.027 7.202 -26.184 1.00 81.19 211 THR A CA 1
ATOM 1636 C C . THR A 1 211 ? -0.711 7.042 -24.833 1.00 81.19 211 THR A C 1
ATOM 1638 O O . THR A 1 211 ? -0.090 7.234 -23.789 1.00 81.19 211 THR A O 1
ATOM 1641 N N . GLY A 1 212 ? -1.988 6.665 -24.845 1.00 83.81 212 GLY A N 1
ATOM 1642 C CA . GLY A 1 212 ? -2.660 6.216 -23.633 1.00 83.81 212 GLY A CA 1
ATOM 1643 C C . GLY A 1 212 ? -2.035 4.931 -23.090 1.00 83.81 212 GLY A C 1
ATOM 1644 O O . GLY A 1 212 ? -1.359 4.189 -23.808 1.00 83.81 212 GLY A O 1
ATOM 1645 N N . TYR A 1 213 ? -2.291 4.661 -21.814 1.00 86.56 213 TYR A N 1
ATOM 1646 C CA . TYR A 1 213 ? -2.039 3.343 -21.249 1.00 86.56 213 TYR A CA 1
ATOM 1647 C C . TYR A 1 213 ? -2.846 2.265 -21.981 1.00 86.56 213 TYR A C 1
ATOM 1649 O O . TYR A 1 213 ? -3.916 2.562 -22.522 1.00 86.56 213 TYR A O 1
ATOM 1657 N N . PRO A 1 214 ? -2.386 1.008 -21.961 1.00 84.81 214 PRO A N 1
ATOM 1658 C CA . PRO A 1 214 ? -3.247 -0.099 -22.337 1.00 84.81 214 PRO A CA 1
ATOM 1659 C C . PRO A 1 214 ? -4.332 -0.314 -21.262 1.00 84.81 214 PRO A C 1
ATOM 1661 O O . PRO A 1 214 ? -4.077 -0.098 -20.078 1.00 84.81 214 PRO A O 1
ATOM 1664 N N . ILE A 1 215 ? -5.548 -0.690 -21.672 1.00 84.62 215 ILE A N 1
ATOM 1665 C CA . ILE A 1 215 ? -6.754 -0.653 -20.810 1.00 84.62 215 ILE A CA 1
ATOM 1666 C C . ILE A 1 215 ? -7.570 -1.951 -20.796 1.00 84.62 215 ILE A C 1
ATOM 1668 O O . ILE A 1 215 ? -8.568 -2.047 -20.094 1.00 84.62 215 ILE A O 1
ATOM 1672 N N . ASP A 1 216 ? -7.193 -2.949 -21.587 1.00 84.69 216 ASP A N 1
ATOM 1673 C CA . ASP A 1 216 ? -7.903 -4.228 -21.701 1.00 84.69 216 ASP A CA 1
ATOM 1674 C C . ASP A 1 216 ? -7.555 -5.217 -20.579 1.00 84.69 216 ASP A C 1
ATOM 1676 O O . ASP A 1 216 ? -8.201 -6.257 -20.449 1.00 84.69 216 ASP A O 1
ATOM 1680 N N . LYS A 1 217 ? -6.546 -4.900 -19.759 1.00 86.06 217 LYS A N 1
ATOM 1681 C CA . LYS A 1 217 ? -6.104 -5.707 -18.618 1.00 86.06 217 LYS A CA 1
ATOM 1682 C C . LYS A 1 217 ? -5.735 -4.813 -17.445 1.00 86.06 217 LYS A C 1
ATOM 1684 O O . LYS A 1 217 ? -5.374 -3.650 -17.615 1.00 86.06 217 LYS A O 1
ATOM 1689 N N . ARG A 1 218 ? -5.746 -5.404 -16.250 1.00 89.38 218 ARG A N 1
ATOM 1690 C CA . ARG A 1 218 ? -5.300 -4.747 -15.020 1.00 89.38 218 ARG A CA 1
ATOM 1691 C C . ARG A 1 218 ? -3.818 -4.381 -15.104 1.00 89.38 218 ARG A C 1
ATOM 1693 O O . ARG A 1 218 ? -2.993 -5.136 -15.627 1.00 89.38 218 ARG A O 1
ATOM 1700 N N . ILE A 1 219 ? -3.493 -3.229 -14.536 1.00 91.94 219 ILE A N 1
ATOM 1701 C CA . ILE A 1 219 ? -2.146 -2.679 -14.470 1.00 91.94 219 ILE A CA 1
ATOM 1702 C C . ILE A 1 219 ? -1.544 -2.956 -13.097 1.00 91.94 219 ILE A C 1
ATOM 1704 O O . ILE A 1 219 ? -2.145 -2.679 -12.060 1.00 91.94 219 ILE A O 1
ATOM 1708 N N . ILE A 1 220 ? -0.320 -3.468 -13.098 1.00 94.31 220 ILE A N 1
ATOM 1709 C CA . ILE A 1 220 ? 0.492 -3.679 -11.909 1.00 94.31 220 ILE A CA 1
ATOM 1710 C C . ILE A 1 220 ? 1.677 -2.724 -11.974 1.00 94.31 220 ILE A C 1
ATOM 1712 O O . ILE A 1 220 ? 2.516 -2.797 -12.875 1.00 94.31 220 ILE A O 1
ATOM 1716 N N . PHE A 1 221 ? 1.759 -1.841 -10.988 1.00 95.50 221 PHE A N 1
ATOM 1717 C CA . PHE A 1 221 ? 2.933 -1.023 -10.729 1.00 95.50 221 PHE A CA 1
ATOM 1718 C C . PHE A 1 221 ? 3.774 -1.704 -9.652 1.00 95.50 221 PHE A C 1
ATOM 1720 O O . PHE A 1 221 ? 3.494 -1.594 -8.459 1.00 95.50 221 PHE A O 1
ATOM 1727 N N . ASN A 1 222 ? 4.803 -2.425 -10.089 1.00 95.94 222 ASN A N 1
ATOM 1728 C CA . ASN A 1 222 ? 5.793 -3.069 -9.238 1.00 95.94 222 ASN A CA 1
ATOM 1729 C C . ASN A 1 222 ? 6.865 -2.057 -8.828 1.00 95.94 222 ASN A C 1
ATOM 1731 O O . ASN A 1 222 ? 7.657 -1.598 -9.653 1.00 95.94 222 ASN A O 1
ATOM 1735 N N . ILE A 1 223 ? 6.902 -1.719 -7.544 1.00 96.31 223 ILE A N 1
ATOM 1736 C CA . ILE A 1 223 ? 7.767 -0.681 -6.984 1.00 96.31 223 ILE A CA 1
ATOM 1737 C C . ILE A 1 223 ? 8.733 -1.349 -5.994 1.00 96.31 223 ILE A C 1
ATOM 1739 O O . ILE A 1 223 ? 8.414 -1.474 -4.807 1.00 96.31 223 ILE A O 1
ATOM 1743 N N . PRO A 1 224 ? 9.908 -1.808 -6.463 1.00 95.50 224 PRO A N 1
ATOM 1744 C CA . PRO A 1 224 ? 10.941 -2.344 -5.592 1.00 95.50 224 PRO A CA 1
ATOM 1745 C C . PRO A 1 224 ? 11.602 -1.220 -4.788 1.00 95.50 224 PRO A C 1
ATOM 1747 O O . PRO A 1 224 ? 12.064 -0.212 -5.336 1.00 95.50 224 PRO A O 1
ATOM 1750 N N . ILE A 1 225 ? 11.685 -1.419 -3.477 1.00 95.06 225 ILE A N 1
ATOM 1751 C CA . ILE A 1 225 ? 12.243 -0.462 -2.520 1.00 95.06 225 ILE A CA 1
ATOM 1752 C C . ILE A 1 225 ? 13.349 -1.154 -1.742 1.00 95.06 225 ILE A C 1
ATOM 1754 O O . ILE A 1 225 ? 13.184 -2.280 -1.287 1.00 95.06 225 ILE A O 1
ATOM 1758 N N . LEU A 1 226 ? 14.496 -0.498 -1.590 1.00 94.56 226 LEU A N 1
ATOM 1759 C CA . LEU A 1 226 ? 15.616 -1.089 -0.868 1.00 94.56 226 LEU A CA 1
ATOM 1760 C C . LEU A 1 226 ? 15.213 -1.379 0.588 1.00 94.56 226 LEU A C 1
ATOM 1762 O O . LEU A 1 226 ? 14.650 -0.515 1.264 1.00 94.56 226 LEU A O 1
ATOM 1766 N N . THR A 1 227 ? 15.509 -2.580 1.075 1.00 95.94 227 THR A N 1
ATOM 1767 C CA . THR A 1 227 ? 15.320 -2.941 2.485 1.00 95.94 227 THR A CA 1
ATOM 1768 C C . THR A 1 227 ? 16.009 -1.920 3.393 1.00 95.94 227 THR A C 1
ATOM 1770 O O . THR A 1 227 ? 17.137 -1.501 3.130 1.00 95.94 227 THR A O 1
ATOM 1773 N N . ASN A 1 228 ? 15.330 -1.540 4.475 1.00 95.69 228 ASN A N 1
ATOM 1774 C CA . ASN A 1 228 ? 15.746 -0.536 5.456 1.00 95.69 228 ASN A CA 1
ATOM 1775 C C . ASN A 1 228 ? 15.940 0.870 4.864 1.00 95.69 228 ASN A C 1
ATOM 1777 O O . ASN A 1 228 ? 16.750 1.650 5.358 1.00 95.69 228 ASN A O 1
ATOM 1781 N N . SER A 1 229 ? 15.205 1.194 3.798 1.00 95.06 229 SER A N 1
ATOM 1782 C CA . SER A 1 229 ? 15.162 2.536 3.215 1.00 95.06 229 SER A CA 1
ATOM 1783 C C . SER A 1 229 ? 13.774 3.173 3.323 1.00 95.06 229 SER A C 1
ATOM 1785 O O . SER A 1 229 ? 12.783 2.515 3.658 1.00 95.06 229 SER A O 1
ATOM 1787 N N . THR A 1 230 ? 13.716 4.465 3.000 1.00 94.31 230 THR A N 1
ATOM 1788 C CA . THR A 1 230 ? 12.472 5.221 2.852 1.00 94.31 230 THR A CA 1
ATOM 1789 C C . THR A 1 230 ? 12.216 5.521 1.380 1.00 94.31 230 THR A C 1
ATOM 1791 O O . THR A 1 230 ? 13.034 6.153 0.713 1.00 94.31 230 THR A O 1
ATOM 1794 N N . PHE A 1 231 ? 11.051 5.117 0.882 1.00 93.50 231 PHE A N 1
ATOM 1795 C CA . PHE A 1 231 ? 10.509 5.566 -0.395 1.00 93.50 231 PHE A CA 1
ATOM 1796 C C . PHE A 1 231 ? 9.591 6.762 -0.152 1.00 93.50 231 PHE A C 1
ATOM 1798 O O . PHE A 1 231 ? 8.597 6.638 0.562 1.00 93.50 231 PHE A O 1
ATOM 1805 N N . THR A 1 232 ? 9.907 7.912 -0.744 1.00 92.00 232 THR A N 1
ATOM 1806 C CA . THR A 1 232 ? 9.093 9.126 -0.611 1.00 92.00 232 THR A CA 1
ATOM 1807 C C . THR A 1 232 ? 8.321 9.379 -1.892 1.00 92.00 232 THR A C 1
ATOM 1809 O O . THR A 1 232 ? 8.924 9.671 -2.917 1.00 92.00 232 THR A O 1
ATOM 1812 N N . MET A 1 233 ? 6.993 9.323 -1.833 1.00 90.81 233 MET A N 1
ATOM 1813 C CA . MET A 1 233 ? 6.135 9.670 -2.965 1.00 90.81 233 MET A CA 1
ATOM 1814 C C . MET A 1 233 ? 5.594 11.090 -2.796 1.00 90.81 233 MET A C 1
ATOM 1816 O O . MET A 1 233 ? 4.970 11.397 -1.778 1.00 90.81 233 MET A O 1
ATOM 1820 N N . SER A 1 234 ? 5.812 11.939 -3.797 1.00 89.00 234 SER A N 1
ATOM 1821 C CA . SER A 1 234 ? 5.365 13.340 -3.833 1.00 89.00 234 SER A CA 1
ATOM 1822 C C . SER A 1 234 ? 4.293 13.601 -4.895 1.00 89.00 234 SER A C 1
ATOM 1824 O O . SER A 1 234 ? 3.584 14.605 -4.826 1.00 89.00 234 SER A O 1
ATOM 1826 N N . THR A 1 235 ? 4.135 12.700 -5.866 1.00 88.69 235 THR A N 1
ATOM 1827 C CA . THR A 1 235 ? 3.142 12.854 -6.932 1.00 88.69 235 THR A CA 1
ATOM 1828 C C . THR A 1 235 ? 1.732 12.544 -6.442 1.00 88.69 235 THR A C 1
ATOM 1830 O O . THR A 1 235 ? 1.458 11.478 -5.898 1.00 88.69 235 THR A O 1
ATOM 1833 N N . ASN A 1 236 ? 0.806 13.471 -6.688 1.00 85.31 236 ASN A N 1
ATOM 1834 C CA . ASN A 1 236 ? -0.585 13.360 -6.250 1.00 85.31 236 ASN A CA 1
ATOM 1835 C C . ASN A 1 236 ? -1.396 12.294 -6.992 1.00 85.31 236 ASN A C 1
ATOM 1837 O O . ASN A 1 236 ? -2.244 11.645 -6.388 1.00 85.31 236 ASN A O 1
ATOM 1841 N N . ASN A 1 237 ? -1.158 12.130 -8.293 1.00 85.12 237 ASN A N 1
ATOM 1842 C CA . ASN A 1 237 ? -1.906 11.197 -9.129 1.00 85.12 237 ASN A CA 1
ATOM 1843 C C . ASN A 1 237 ? -0.961 10.329 -9.980 1.00 85.12 237 ASN A C 1
ATOM 1845 O O . ASN A 1 237 ? -0.857 10.546 -11.188 1.00 85.12 237 ASN A O 1
ATOM 1849 N N . PRO A 1 238 ? -0.268 9.346 -9.373 1.00 87.25 238 PRO A N 1
ATOM 1850 C CA . PRO A 1 238 ? 0.598 8.415 -10.106 1.00 87.25 238 PRO A CA 1
ATOM 1851 C C . PRO A 1 238 ? -0.157 7.568 -11.152 1.00 87.25 238 PRO A C 1
ATOM 1853 O O . PRO A 1 238 ? 0.455 7.012 -12.057 1.00 87.25 238 PRO A O 1
ATOM 1856 N N . ALA A 1 239 ? -1.490 7.512 -11.073 1.00 85.94 239 ALA A N 1
ATOM 1857 C CA . ALA A 1 239 ? -2.381 6.791 -11.983 1.00 85.94 239 ALA A CA 1
ATOM 1858 C C . ALA A 1 239 ? -3.127 7.704 -12.976 1.00 85.94 239 ALA A C 1
ATOM 1860 O O . ALA A 1 239 ? -4.171 7.326 -13.503 1.00 85.94 239 ALA A O 1
ATOM 1861 N N . ALA A 1 240 ? -2.656 8.929 -13.218 1.00 87.56 240 ALA A N 1
ATOM 1862 C CA . ALA A 1 240 ? -3.345 9.841 -14.126 1.00 87.56 240 ALA A CA 1
ATOM 1863 C C . ALA A 1 240 ? -3.581 9.207 -15.510 1.00 87.56 240 ALA A C 1
ATOM 1865 O O . ALA A 1 240 ? -2.642 8.742 -16.146 1.00 87.56 240 ALA A O 1
ATOM 1866 N N . GLY A 1 241 ? -4.838 9.201 -15.969 1.00 84.38 241 GLY A N 1
ATOM 1867 C CA . GLY A 1 241 ? -5.239 8.570 -17.232 1.00 84.38 241 GLY A CA 1
ATOM 1868 C C . GLY A 1 241 ? -5.633 7.091 -17.125 1.00 84.38 241 GLY A C 1
ATOM 1869 O O . GLY A 1 241 ? -5.864 6.471 -18.159 1.00 84.38 241 GLY A O 1
ATOM 1870 N N . LEU A 1 242 ? -5.723 6.538 -15.911 1.00 87.88 242 LEU A N 1
ATOM 1871 C CA . LEU A 1 242 ? -6.157 5.166 -15.645 1.00 87.88 242 LEU A CA 1
ATOM 1872 C C . LEU A 1 242 ? -7.419 5.105 -14.786 1.00 87.88 242 LEU A C 1
ATOM 1874 O O . LEU A 1 242 ? -7.652 5.969 -13.937 1.00 87.88 242 LEU A O 1
ATOM 1878 N N . GLU A 1 243 ? -8.191 4.035 -14.971 1.00 87.19 243 GLU A N 1
ATOM 1879 C CA . GLU A 1 243 ? -9.283 3.672 -14.071 1.00 87.19 243 GLU A CA 1
ATOM 1880 C C . GLU A 1 243 ? -8.699 3.110 -12.772 1.00 87.19 243 GLU A C 1
ATOM 1882 O O . GLU A 1 243 ? -7.954 2.131 -12.781 1.00 87.19 243 GLU A O 1
ATOM 1887 N N . GLN A 1 244 ? -9.002 3.739 -11.635 1.00 87.06 244 GLN A N 1
ATOM 1888 C CA . GLN A 1 244 ? -8.293 3.459 -10.381 1.00 87.06 244 GLN A CA 1
ATOM 1889 C C . GLN A 1 244 ? -8.510 2.026 -9.881 1.00 87.06 244 GLN A C 1
ATOM 1891 O O . GLN A 1 244 ? -7.588 1.464 -9.287 1.00 87.06 244 GLN A O 1
ATOM 1896 N N . ALA A 1 245 ? -9.685 1.444 -10.147 1.00 85.25 245 ALA A N 1
ATOM 1897 C CA . ALA A 1 245 ? -10.042 0.078 -9.765 1.00 85.25 245 ALA A CA 1
ATOM 1898 C C . ALA A 1 245 ? -9.211 -0.999 -10.492 1.00 85.25 245 ALA A C 1
ATOM 1900 O O . ALA A 1 245 ? -9.057 -2.106 -9.981 1.00 85.25 245 ALA A O 1
ATOM 1901 N N . ASP A 1 246 ? -8.616 -0.668 -11.640 1.00 88.19 246 ASP A N 1
ATOM 1902 C CA . ASP A 1 246 ? -7.829 -1.599 -12.456 1.00 88.19 246 ASP A CA 1
ATOM 1903 C C . ASP A 1 246 ? -6.322 -1.478 -12.210 1.00 88.19 246 ASP A C 1
ATOM 1905 O O . ASP A 1 246 ? -5.508 -1.902 -13.031 1.00 88.19 246 ASP A O 1
ATOM 1909 N N . ILE A 1 247 ? -5.927 -0.908 -11.070 1.00 92.75 247 ILE A N 1
ATOM 1910 C CA . ILE A 1 247 ? -4.524 -0.660 -10.738 1.00 92.75 247 ILE A CA 1
ATOM 1911 C C . ILE A 1 247 ? -4.183 -1.312 -9.409 1.00 92.75 247 ILE A C 1
ATOM 1913 O O . ILE A 1 247 ? -4.864 -1.104 -8.401 1.00 92.75 247 ILE A O 1
ATOM 1917 N N . VAL A 1 248 ? -3.072 -2.044 -9.402 1.00 95.19 248 VAL A N 1
ATOM 1918 C CA . VAL A 1 248 ? -2.426 -2.548 -8.191 1.00 95.19 248 VAL A CA 1
ATOM 1919 C C . VAL A 1 248 ? -1.045 -1.921 -8.068 1.00 95.19 248 VAL A C 1
ATOM 1921 O O . VAL A 1 248 ? -0.168 -2.142 -8.902 1.00 95.19 248 VAL A O 1
ATOM 1924 N N . TYR A 1 249 ? -0.833 -1.172 -6.993 1.00 96.75 249 TYR A N 1
ATOM 1925 C CA . TYR A 1 249 ? 0.494 -0.768 -6.549 1.00 96.75 249 TYR A CA 1
ATOM 1926 C C . TYR A 1 249 ? 1.067 -1.886 -5.684 1.00 96.75 249 TYR A C 1
ATOM 1928 O O . TYR A 1 249 ? 0.604 -2.093 -4.565 1.00 96.75 249 TYR A O 1
ATOM 1936 N N . ASN A 1 250 ? 2.063 -2.607 -6.190 1.00 97.50 250 ASN A N 1
ATOM 1937 C CA . ASN A 1 250 ? 2.794 -3.613 -5.428 1.00 97.50 250 ASN A CA 1
ATOM 1938 C C . ASN A 1 250 ? 4.124 -3.010 -4.966 1.00 97.50 250 ASN A C 1
ATOM 1940 O O . ASN A 1 250 ? 5.065 -2.905 -5.753 1.00 97.50 250 ASN A O 1
ATOM 1944 N N . LEU A 1 251 ? 4.192 -2.589 -3.703 1.00 97.75 251 LEU A N 1
ATOM 1945 C CA . LEU A 1 251 ? 5.401 -2.037 -3.095 1.00 97.75 251 LEU A CA 1
ATOM 1946 C C . LEU A 1 251 ? 6.074 -3.124 -2.263 1.00 97.75 251 LEU A C 1
ATOM 1948 O O . LEU A 1 251 ? 5.477 -3.640 -1.316 1.00 97.75 251 LEU A O 1
ATOM 1952 N N . TYR A 1 252 ? 7.321 -3.456 -2.587 1.00 97.56 252 TYR A N 1
ATOM 1953 C CA . TYR A 1 252 ? 7.995 -4.597 -1.972 1.00 97.56 252 TYR A CA 1
ATOM 1954 C C . TYR A 1 252 ? 9.479 -4.344 -1.698 1.00 97.56 252 TYR A C 1
ATOM 1956 O O . TYR A 1 252 ? 10.137 -3.610 -2.442 1.00 97.56 252 TYR A O 1
ATOM 1964 N N . PRO A 1 253 ? 10.023 -4.955 -0.631 1.00 97.06 253 PRO A N 1
ATOM 1965 C CA . PRO A 1 253 ? 11.427 -4.825 -0.291 1.00 97.06 253 PRO A CA 1
ATOM 1966 C C . PRO A 1 253 ? 12.315 -5.604 -1.268 1.00 97.06 253 PRO A C 1
ATOM 1968 O O . PRO A 1 253 ? 12.007 -6.730 -1.670 1.00 97.06 253 PRO A O 1
ATOM 1971 N N . VAL A 1 254 ? 13.460 -5.025 -1.605 1.00 95.56 254 VAL A N 1
ATOM 1972 C CA . VAL A 1 254 ? 14.533 -5.677 -2.353 1.00 95.56 254 VAL A CA 1
ATOM 1973 C C . VAL A 1 254 ? 15.880 -5.454 -1.683 1.00 95.56 254 VAL A C 1
ATOM 1975 O O . VAL A 1 254 ? 16.113 -4.448 -1.016 1.00 95.56 254 VAL A O 1
ATOM 1978 N N . ASN A 1 255 ? 16.813 -6.371 -1.906 1.00 92.62 255 ASN A N 1
ATOM 1979 C CA . ASN A 1 255 ? 18.202 -6.202 -1.494 1.00 92.62 255 ASN A CA 1
ATOM 1980 C C . ASN A 1 255 ? 18.991 -5.306 -2.483 1.00 92.62 255 ASN A C 1
ATOM 1982 O O . ASN A 1 255 ? 18.469 -4.815 -3.485 1.00 92.62 255 ASN A O 1
ATOM 1986 N N . SER A 1 256 ? 20.300 -5.135 -2.248 1.00 89.88 256 SER A N 1
ATOM 1987 C CA . SER A 1 256 ? 21.168 -4.288 -3.095 1.00 89.88 256 SER A CA 1
ATOM 1988 C C . SER A 1 256 ? 21.291 -4.717 -4.571 1.00 89.88 256 SER A C 1
ATOM 1990 O O . SER A 1 256 ? 21.737 -3.918 -5.397 1.00 89.88 256 SER A O 1
ATOM 1992 N N . THR A 1 257 ? 20.912 -5.953 -4.919 1.00 88.56 257 THR A N 1
ATOM 1993 C CA . THR A 1 257 ? 20.893 -6.453 -6.307 1.00 88.56 257 THR A CA 1
ATOM 1994 C C . THR A 1 257 ? 19.514 -6.313 -6.957 1.00 88.56 257 THR A C 1
ATOM 1996 O O . THR A 1 257 ? 19.340 -6.673 -8.117 1.00 88.56 257 THR A O 1
ATOM 1999 N N . GLY A 1 258 ? 18.520 -5.786 -6.235 1.00 89.00 258 GLY A N 1
ATOM 2000 C CA . GLY A 1 258 ? 17.140 -5.683 -6.709 1.00 89.00 258 GLY A CA 1
ATOM 2001 C C . GLY A 1 258 ? 16.358 -6.996 -6.626 1.00 89.00 258 GLY A C 1
ATOM 2002 O O . GLY A 1 258 ? 15.272 -7.080 -7.189 1.00 89.00 258 GLY A O 1
ATOM 2003 N N . ALA A 1 259 ? 16.892 -8.020 -5.950 1.00 91.19 259 ALA A N 1
ATOM 2004 C CA . ALA A 1 259 ? 16.150 -9.251 -5.694 1.00 91.19 259 ALA A CA 1
ATOM 2005 C C . ALA A 1 259 ? 15.187 -9.044 -4.522 1.00 91.19 259 ALA A C 1
ATOM 2007 O O . ALA A 1 259 ? 15.558 -8.390 -3.546 1.00 91.19 259 ALA A O 1
ATOM 2008 N N . TYR A 1 260 ? 13.984 -9.617 -4.617 1.00 94.31 260 TYR A N 1
ATOM 2009 C CA . TYR A 1 260 ? 12.981 -9.579 -3.550 1.00 94.31 260 TYR A CA 1
ATOM 2010 C C . TYR A 1 260 ? 13.578 -10.063 -2.225 1.00 94.31 260 TYR A C 1
ATOM 2012 O O . TYR A 1 260 ? 14.208 -11.121 -2.175 1.00 94.31 260 TYR A O 1
ATOM 2020 N N . ASP A 1 261 ? 13.376 -9.294 -1.160 1.00 96.38 261 ASP A N 1
ATOM 2021 C CA . ASP A 1 261 ? 13.871 -9.620 0.174 1.00 96.38 261 ASP A CA 1
ATOM 2022 C C . ASP A 1 261 ? 12.712 -10.079 1.078 1.00 96.38 261 ASP A C 1
ATOM 2024 O O . ASP A 1 261 ? 11.954 -9.249 1.579 1.00 96.38 261 ASP A O 1
ATOM 2028 N N . PRO A 1 262 ? 12.546 -11.390 1.336 1.00 95.12 262 PRO A N 1
ATOM 2029 C CA . PRO A 1 262 ? 11.414 -11.898 2.115 1.00 95.12 262 PRO A CA 1
ATOM 2030 C C . PRO A 1 262 ? 11.410 -11.437 3.579 1.00 95.12 262 PRO A C 1
ATOM 2032 O O . PRO A 1 262 ? 10.354 -11.453 4.221 1.00 95.12 262 PRO A O 1
ATOM 2035 N N . GLN A 1 263 ? 12.569 -11.024 4.101 1.00 96.50 263 GLN A N 1
ATOM 2036 C CA . GLN A 1 263 ? 12.731 -10.496 5.459 1.00 96.50 263 GLN A CA 1
ATOM 2037 C C . GLN A 1 263 ? 12.858 -8.969 5.476 1.00 96.50 263 GLN A C 1
ATOM 2039 O O . GLN A 1 263 ? 13.016 -8.370 6.538 1.00 96.50 263 GLN A O 1
ATOM 2044 N N . GLY A 1 264 ? 12.796 -8.337 4.306 1.00 96.88 264 GLY A N 1
ATOM 2045 C CA . GLY A 1 264 ? 12.967 -6.909 4.176 1.00 96.88 264 GLY A CA 1
ATOM 2046 C C . GLY A 1 264 ? 11.760 -6.124 4.673 1.00 96.88 264 GLY A C 1
ATOM 2047 O O . GLY A 1 264 ? 10.612 -6.571 4.625 1.00 96.88 264 GLY A O 1
ATOM 2048 N N . HIS A 1 265 ? 12.045 -4.908 5.116 1.00 97.69 265 HIS A N 1
ATOM 2049 C CA . HIS A 1 265 ? 11.074 -3.909 5.529 1.00 97.69 265 HIS A CA 1
ATOM 2050 C C . HIS A 1 265 ? 11.492 -2.557 4.969 1.00 97.69 265 HIS A C 1
ATOM 2052 O O . HIS A 1 265 ? 12.671 -2.324 4.705 1.00 97.69 265 HIS A O 1
ATOM 2058 N N . PHE A 1 266 ? 10.533 -1.662 4.774 1.00 97.75 266 PHE A N 1
ATOM 2059 C CA . PHE A 1 266 ? 10.811 -0.308 4.313 1.00 97.75 266 PHE A CA 1
ATOM 2060 C C . PHE A 1 266 ? 9.756 0.660 4.837 1.00 97.75 266 PHE A C 1
ATOM 2062 O O . PHE A 1 266 ? 8.668 0.262 5.267 1.00 97.75 266 PHE A O 1
ATOM 2069 N N . VAL A 1 267 ? 10.084 1.945 4.778 1.00 97.50 267 VAL A N 1
ATOM 2070 C CA . VAL A 1 267 ? 9.140 3.021 5.064 1.00 97.50 267 VAL A CA 1
ATOM 2071 C C . VAL A 1 267 ? 8.635 3.580 3.745 1.00 97.50 267 VAL A C 1
ATOM 2073 O O . VAL A 1 267 ? 9.419 3.899 2.853 1.00 97.50 267 VAL A O 1
ATOM 2076 N N . TRP A 1 268 ? 7.322 3.724 3.617 1.00 95.25 268 TRP A N 1
ATOM 2077 C CA . TRP A 1 268 ? 6.737 4.524 2.553 1.00 95.25 268 TRP A CA 1
ATOM 2078 C C . TRP A 1 268 ? 6.226 5.827 3.139 1.00 95.25 268 TRP A C 1
ATOM 2080 O O . TRP A 1 268 ? 5.229 5.853 3.860 1.00 95.25 268 TRP A O 1
ATOM 2090 N N . PHE A 1 269 ? 6.915 6.911 2.807 1.00 92.88 269 PHE A N 1
ATOM 2091 C CA . PHE A 1 269 ? 6.496 8.247 3.163 1.00 92.88 269 PHE A CA 1
ATOM 2092 C C . PHE A 1 269 ? 5.673 8.868 2.031 1.00 92.88 269 PHE A C 1
ATOM 2094 O O . PHE A 1 269 ? 6.170 9.135 0.934 1.00 92.88 269 PHE A O 1
ATOM 2101 N N . ARG A 1 270 ? 4.389 9.103 2.289 1.00 90.38 270 ARG A N 1
ATOM 2102 C CA . ARG A 1 270 ? 3.482 9.775 1.362 1.00 90.38 270 ARG A CA 1
ATOM 2103 C C . ARG A 1 270 ? 3.407 11.258 1.687 1.00 90.38 270 ARG A C 1
ATOM 2105 O O . ARG A 1 270 ? 2.715 11.674 2.615 1.00 90.38 270 ARG A O 1
ATOM 2112 N N . ASN A 1 271 ? 4.077 12.058 0.865 1.00 86.31 271 ASN A N 1
ATOM 2113 C CA . ASN A 1 271 ? 4.009 13.511 0.908 1.00 86.31 271 ASN A CA 1
ATOM 2114 C C . ASN A 1 271 ? 3.145 14.047 -0.240 1.00 86.31 271 ASN A C 1
ATOM 2116 O O . ASN A 1 271 ? 3.600 14.808 -1.092 1.00 86.31 271 ASN A O 1
ATOM 2120 N N . THR A 1 272 ? 1.896 13.596 -0.279 1.00 85.56 272 THR A N 1
ATOM 2121 C CA . THR A 1 272 ? 0.920 13.976 -1.307 1.00 85.56 272 THR A CA 1
ATOM 2122 C C . THR A 1 272 ? -0.182 14.837 -0.702 1.00 85.56 272 THR A C 1
ATOM 2124 O O . THR A 1 272 ? -0.140 15.161 0.477 1.00 85.56 272 THR A O 1
ATOM 2127 N N . THR A 1 273 ? -1.158 15.248 -1.506 1.00 85.25 273 THR A N 1
ATOM 2128 C CA . THR A 1 273 ? -2.407 15.873 -1.050 1.00 85.25 273 THR A CA 1
ATOM 2129 C C . THR A 1 273 ? -3.657 15.162 -1.558 1.00 85.25 273 THR A C 1
ATOM 2131 O O . THR A 1 273 ? -4.762 15.474 -1.119 1.00 85.25 273 THR A O 1
ATOM 2134 N N . SER A 1 274 ? -3.493 14.208 -2.476 1.00 86.94 274 SER A N 1
ATOM 2135 C CA . SER A 1 274 ? -4.582 13.466 -3.113 1.00 86.94 274 SER A CA 1
ATOM 2136 C C . SER A 1 274 ? -4.718 12.051 -2.558 1.00 86.94 274 SER A C 1
ATOM 2138 O O . SER A 1 274 ? -3.776 11.480 -2.002 1.00 86.94 274 SER A O 1
ATOM 2140 N N . PHE A 1 275 ? -5.916 11.489 -2.703 1.00 88.94 275 PHE A N 1
ATOM 2141 C CA . PHE A 1 275 ? -6.199 10.116 -2.305 1.00 88.94 275 PHE A CA 1
ATOM 2142 C C . PHE A 1 275 ? -5.754 9.126 -3.392 1.00 88.94 275 PHE A C 1
ATOM 2144 O O . PHE A 1 275 ? -5.926 9.396 -4.579 1.00 88.94 275 PHE A O 1
ATOM 2151 N N . ILE A 1 276 ? -5.233 7.964 -2.989 1.00 90.44 276 ILE A N 1
ATOM 2152 C CA . ILE A 1 276 ? -5.036 6.809 -3.877 1.00 90.44 276 ILE A CA 1
ATOM 2153 C C . ILE A 1 276 ? -6.307 5.963 -3.822 1.00 90.44 276 ILE A C 1
ATOM 2155 O O . ILE A 1 276 ? -6.607 5.366 -2.787 1.00 90.44 276 ILE A O 1
ATOM 2159 N N . GLY A 1 277 ? -7.064 5.910 -4.919 1.00 89.06 277 GLY A N 1
ATOM 2160 C CA . GLY A 1 277 ? -8.264 5.067 -5.016 1.00 89.06 277 GLY A CA 1
ATOM 2161 C C . GLY A 1 277 ? -8.040 3.661 -5.551 1.00 89.06 277 GLY A C 1
ATOM 2162 O O . GLY A 1 277 ? -9.000 2.917 -5.695 1.00 89.06 277 GLY A O 1
ATOM 2163 N N . SER A 1 278 ? -6.793 3.299 -5.823 1.00 91.94 278 SER A N 1
ATOM 2164 C CA . SER A 1 278 ? -6.410 1.987 -6.338 1.00 91.94 278 SER A CA 1
ATOM 2165 C C . SER A 1 278 ? -6.142 0.967 -5.239 1.00 91.94 278 SER A C 1
ATOM 2167 O O . SER A 1 278 ? -6.125 1.300 -4.053 1.00 91.94 278 SER A O 1
ATOM 2169 N N . HIS A 1 279 ? -5.876 -0.270 -5.651 1.00 94.19 279 HIS A N 1
ATOM 2170 C CA . HIS A 1 279 ? -5.423 -1.326 -4.762 1.00 94.19 279 HIS A CA 1
ATOM 2171 C C . HIS A 1 279 ? -3.939 -1.153 -4.435 1.00 94.19 279 HIS A C 1
ATOM 2173 O O . HIS A 1 279 ? -3.104 -0.983 -5.322 1.00 94.19 279 HIS A O 1
ATOM 2179 N N . VAL A 1 280 ? -3.597 -1.204 -3.155 1.00 96.06 280 VAL A N 1
ATOM 2180 C CA . VAL A 1 280 ? -2.233 -1.036 -2.661 1.00 96.06 280 VAL A CA 1
ATOM 2181 C C . VAL A 1 280 ? -1.848 -2.259 -1.845 1.00 96.06 280 VAL A C 1
ATOM 2183 O O . VAL A 1 280 ? -2.429 -2.533 -0.797 1.00 96.06 280 VAL A O 1
ATOM 2186 N N . LEU A 1 281 ? -0.836 -2.974 -2.325 1.00 97.62 281 LEU A N 1
ATOM 2187 C CA . LEU A 1 281 ? -0.247 -4.143 -1.694 1.00 97.62 281 LEU A CA 1
ATOM 2188 C C . LEU A 1 281 ? 1.159 -3.797 -1.219 1.00 97.62 281 LEU A C 1
ATOM 2190 O O . LEU A 1 281 ? 2.097 -3.718 -2.008 1.00 97.62 281 LEU A O 1
ATOM 2194 N N . ALA A 1 282 ? 1.288 -3.571 0.082 1.00 97.88 282 ALA A N 1
ATOM 2195 C CA . ALA A 1 282 ? 2.538 -3.206 0.728 1.00 97.88 282 ALA A CA 1
ATOM 2196 C C . ALA A 1 282 ? 2.695 -3.930 2.083 1.00 97.88 282 ALA A C 1
ATOM 2198 O O . ALA A 1 282 ? 2.959 -3.287 3.102 1.00 97.88 282 ALA A O 1
ATOM 2199 N N . PRO A 1 283 ? 2.552 -5.273 2.144 1.00 97.81 283 PRO A N 1
ATOM 2200 C CA . PRO A 1 283 ? 2.456 -6.028 3.403 1.00 97.81 283 PRO A CA 1
ATOM 2201 C C . PRO A 1 283 ? 3.710 -5.942 4.290 1.00 97.81 283 PRO A C 1
ATOM 2203 O O . PRO A 1 283 ? 3.673 -6.339 5.452 1.00 97.81 283 PRO A O 1
ATOM 2206 N N . LYS A 1 284 ? 4.826 -5.433 3.753 1.00 98.19 284 LYS A N 1
ATOM 2207 C CA . LYS A 1 284 ? 6.106 -5.225 4.449 1.00 98.19 284 LYS A CA 1
ATOM 2208 C C . LYS A 1 284 ? 6.417 -3.749 4.745 1.00 98.19 284 LYS A C 1
ATOM 2210 O O . LYS A 1 284 ? 7.469 -3.460 5.315 1.00 98.19 284 LYS A O 1
ATOM 2215 N N . ALA A 1 285 ? 5.524 -2.830 4.374 1.00 98.19 285 ALA A N 1
ATOM 2216 C CA . ALA A 1 285 ? 5.735 -1.392 4.484 1.00 98.19 285 ALA A CA 1
ATOM 2217 C C . ALA A 1 285 ? 5.162 -0.800 5.774 1.00 98.19 285 ALA A C 1
ATOM 2219 O O . ALA A 1 285 ? 4.001 -1.043 6.123 1.00 98.19 285 ALA A O 1
ATOM 2220 N N . SER A 1 286 ? 5.943 0.069 6.410 1.00 97.94 286 SER A N 1
ATOM 2221 C CA . SER A 1 286 ? 5.425 1.059 7.354 1.00 97.94 286 SER A CA 1
ATOM 2222 C C . SER A 1 286 ? 5.031 2.311 6.579 1.00 97.94 286 SER A C 1
ATOM 2224 O O . SER A 1 286 ? 5.890 2.992 6.019 1.00 97.94 286 SER A O 1
ATOM 2226 N N . ILE A 1 287 ? 3.736 2.604 6.516 1.00 95.56 287 ILE A N 1
ATOM 2227 C CA . ILE A 1 287 ? 3.217 3.752 5.772 1.00 95.56 287 ILE A CA 1
ATOM 2228 C C . ILE A 1 287 ? 3.101 4.941 6.709 1.00 95.56 287 ILE A C 1
ATOM 2230 O O . ILE A 1 287 ? 2.431 4.865 7.738 1.00 95.56 287 ILE A O 1
ATOM 2234 N N . ILE A 1 288 ? 3.735 6.041 6.320 1.00 92.69 288 ILE A N 1
ATOM 2235 C CA . ILE A 1 288 ? 3.630 7.329 6.991 1.00 92.69 288 ILE A CA 1
ATOM 2236 C C . ILE A 1 288 ? 2.993 8.298 6.007 1.00 92.69 288 ILE A C 1
ATOM 2238 O O . ILE A 1 288 ? 3.527 8.537 4.924 1.00 92.69 288 ILE A O 1
ATOM 2242 N N . GLU A 1 289 ? 1.864 8.874 6.389 1.00 87.31 289 GLU A N 1
ATOM 2243 C CA . GLU A 1 289 ? 1.174 9.882 5.600 1.00 87.31 289 GLU A CA 1
ATOM 2244 C C . GLU A 1 289 ? 1.073 11.194 6.377 1.00 87.31 289 GLU A C 1
ATOM 2246 O O . GLU A 1 289 ? 0.820 11.214 7.588 1.00 87.31 289 GLU A O 1
ATOM 2251 N N . ASN A 1 290 ? 1.275 12.301 5.664 1.00 77.75 290 ASN A N 1
ATOM 2252 C CA . ASN A 1 290 ? 0.997 13.630 6.191 1.00 77.75 290 ASN A CA 1
ATOM 2253 C C . ASN A 1 290 ? -0.529 13.855 6.333 1.00 77.75 290 ASN A C 1
ATOM 2255 O O . ASN A 1 290 ? -1.365 13.003 6.025 1.00 77.75 290 ASN A O 1
ATOM 2259 N N . ASN A 1 291 ? -0.927 15.045 6.772 1.00 73.12 291 ASN A N 1
ATOM 2260 C CA . ASN A 1 291 ? -2.333 15.396 6.931 1.00 73.12 291 ASN A CA 1
ATOM 2261 C C . ASN A 1 291 ? -3.056 15.741 5.629 1.00 73.12 291 ASN A C 1
ATOM 2263 O O . ASN A 1 291 ? -4.131 16.334 5.696 1.00 73.12 291 ASN A O 1
ATOM 2267 N N . LYS A 1 292 ? -2.536 15.405 4.449 1.00 74.50 292 LYS A N 1
ATOM 2268 C CA . LYS A 1 292 ? -3.157 15.715 3.157 1.00 74.50 292 LYS A CA 1
ATOM 2269 C C . LYS A 1 292 ? -3.120 14.462 2.270 1.00 74.50 292 LYS A C 1
ATOM 2271 O O . LYS A 1 292 ? -2.069 13.942 1.945 1.00 74.50 292 LYS A O 1
ATOM 2276 N N . GLY A 1 293 ? -4.277 13.991 1.814 1.00 80.81 293 GLY A N 1
ATOM 2277 C CA . GLY A 1 293 ? -4.361 12.818 0.934 1.00 80.81 293 GLY A CA 1
ATOM 2278 C C . GLY A 1 293 ? -5.153 11.668 1.534 1.00 80.81 293 GLY A C 1
ATOM 2279 O O . GLY A 1 293 ? -6.180 11.907 2.165 1.00 80.81 293 GLY A O 1
ATOM 2280 N N . GLY A 1 294 ? -4.724 10.439 1.261 1.00 87.94 294 GLY A N 1
ATOM 2281 C CA . GLY A 1 294 ? -5.294 9.251 1.882 1.00 87.94 294 GLY A CA 1
ATOM 2282 C C . GLY A 1 294 ? -5.435 8.072 0.949 1.00 87.94 294 GLY A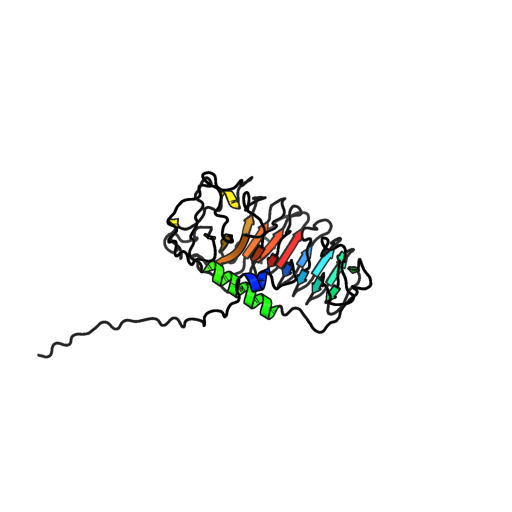 C 1
ATOM 2283 O O . GLY A 1 294 ? -4.902 8.050 -0.165 1.00 87.94 294 GLY A O 1
ATOM 2284 N N . PHE A 1 295 ? -6.204 7.093 1.400 1.00 91.06 295 PHE A N 1
ATOM 2285 C CA . PHE A 1 295 ? -6.579 5.928 0.622 1.00 91.06 295 PHE A CA 1
ATOM 2286 C C . PHE A 1 295 ? -8.099 5.860 0.504 1.00 91.06 295 PHE A C 1
ATOM 2288 O O . PHE A 1 295 ? -8.856 6.022 1.467 1.00 91.06 295 PHE A O 1
ATOM 2295 N N . THR A 1 296 ? -8.530 5.670 -0.732 1.00 89.38 296 THR A N 1
ATOM 2296 C CA . THR A 1 296 ? -9.922 5.507 -1.137 1.00 89.38 296 THR A CA 1
ATOM 2297 C C . THR A 1 296 ? -10.171 4.164 -1.810 1.00 89.38 296 THR A C 1
ATOM 2299 O O . THR A 1 296 ? -11.333 3.844 -2.039 1.00 89.38 296 THR A O 1
ATOM 2302 N N . GLY A 1 297 ? -9.119 3.415 -2.138 1.00 89.88 297 GLY A N 1
ATOM 2303 C CA . GLY A 1 297 ? -9.182 2.016 -2.548 1.00 89.88 297 GLY A CA 1
ATOM 2304 C C . GLY A 1 297 ? -8.712 1.104 -1.420 1.00 89.88 297 GLY A C 1
ATOM 2305 O O . GLY A 1 297 ? -8.626 1.535 -0.266 1.00 89.88 297 GLY A O 1
ATOM 2306 N N . GLN A 1 298 ? -8.383 -0.141 -1.763 1.00 92.50 298 GLN A N 1
ATOM 2307 C CA . GLN A 1 298 ? -7.894 -1.095 -0.775 1.00 92.50 298 GLN A CA 1
ATOM 2308 C C . GLN A 1 298 ? -6.430 -0.826 -0.407 1.00 92.50 298 GLN A C 1
ATOM 2310 O O . GLN A 1 298 ? -5.595 -0.601 -1.282 1.00 92.50 298 GLN A O 1
ATOM 2315 N N . LEU A 1 299 ? -6.109 -0.923 0.880 1.00 95.31 299 LEU A N 1
ATOM 2316 C CA . LEU A 1 299 ? -4.763 -0.846 1.423 1.00 95.31 299 LEU A CA 1
ATOM 2317 C C . LEU A 1 299 ? -4.428 -2.092 2.244 1.00 95.31 299 LEU A C 1
ATOM 2319 O O . LEU A 1 299 ? -5.094 -2.389 3.231 1.00 95.31 299 LEU A O 1
ATOM 2323 N N . ILE A 1 300 ? -3.331 -2.756 1.898 1.00 97.12 300 ILE A N 1
ATOM 2324 C CA . ILE A 1 300 ? -2.731 -3.830 2.689 1.00 97.12 300 ILE A CA 1
ATOM 2325 C C . ILE A 1 300 ? -1.327 -3.392 3.102 1.00 97.12 300 ILE A C 1
ATOM 2327 O O . ILE A 1 300 ? -0.476 -3.174 2.239 1.00 97.12 300 ILE A O 1
ATOM 2331 N N . ALA A 1 301 ? -1.072 -3.253 4.404 1.00 97.81 301 ALA A N 1
ATOM 2332 C CA . ALA A 1 301 ? 0.180 -2.694 4.917 1.00 97.81 301 ALA A CA 1
ATOM 2333 C C . ALA A 1 301 ? 0.682 -3.375 6.196 1.00 97.81 301 ALA A C 1
ATOM 2335 O O . ALA A 1 301 ? -0.090 -3.978 6.943 1.00 97.81 301 ALA A O 1
ATOM 2336 N N . ALA A 1 302 ? 1.980 -3.237 6.488 1.00 98.12 302 ALA A N 1
ATOM 2337 C CA . ALA A 1 302 ? 2.528 -3.697 7.763 1.00 98.12 302 ALA A CA 1
ATOM 2338 C C . ALA A 1 302 ? 2.117 -2.761 8.905 1.00 98.12 302 ALA A C 1
ATOM 2340 O O . ALA A 1 302 ? 1.666 -3.224 9.944 1.00 98.12 302 ALA A O 1
ATOM 2341 N N . LYS A 1 303 ? 2.257 -1.445 8.724 1.00 97.44 303 LYS A N 1
ATOM 2342 C CA . LYS A 1 303 ? 1.864 -0.425 9.712 1.00 97.44 303 LYS A CA 1
ATOM 2343 C C . LYS A 1 303 ? 1.314 0.810 9.016 1.00 97.44 303 LYS A C 1
ATOM 2345 O O . LYS A 1 303 ? 1.684 1.087 7.873 1.00 97.44 303 LYS A O 1
ATOM 2350 N N . TYR A 1 304 ? 0.484 1.571 9.722 1.00 95.56 304 TYR A N 1
ATOM 2351 C CA . TYR A 1 304 ? -0.067 2.826 9.217 1.00 95.56 304 TYR A CA 1
ATOM 2352 C C . TYR A 1 304 ? 0.004 3.936 10.263 1.00 95.56 304 TYR A C 1
ATOM 2354 O O . TYR A 1 304 ? -0.471 3.773 11.388 1.00 95.56 304 TYR A O 1
ATOM 2362 N N . LEU A 1 305 ? 0.555 5.080 9.867 1.00 93.44 305 LEU A N 1
ATOM 2363 C CA . LEU A 1 305 ? 0.665 6.280 10.680 1.00 93.44 305 LEU A CA 1
ATOM 2364 C C . LEU A 1 305 ? 0.217 7.503 9.872 1.00 93.44 305 LEU A C 1
ATOM 2366 O O . LEU A 1 305 ? 0.819 7.831 8.853 1.00 93.44 305 LEU A O 1
ATOM 2370 N N . SER A 1 306 ? -0.808 8.209 10.353 1.00 90.44 306 SER A N 1
ATOM 2371 C CA . SER A 1 306 ? -1.252 9.486 9.787 1.00 90.44 306 SER A CA 1
ATOM 2372 C C . SER A 1 306 ? -1.122 10.617 10.804 1.00 90.44 306 SER A C 1
ATOM 2374 O O . SER A 1 306 ? -1.772 10.588 11.856 1.00 90.44 306 SER A O 1
ATOM 2376 N N . ILE A 1 307 ? -0.292 11.613 10.484 1.00 85.69 307 ILE A N 1
ATOM 2377 C CA . ILE A 1 307 ? 0.129 12.682 11.406 1.00 85.69 307 ILE A CA 1
ATOM 2378 C C . ILE A 1 307 ? -0.088 14.085 10.833 1.00 85.69 307 ILE A C 1
ATOM 2380 O O . ILE A 1 3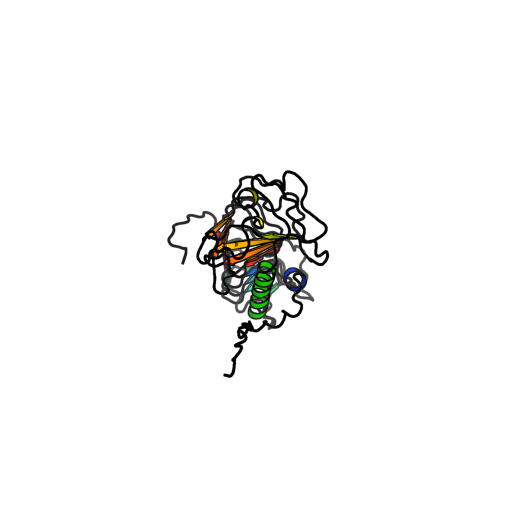07 ? -0.024 14.284 9.620 1.00 85.69 307 ILE A O 1
ATOM 2384 N N . ASP A 1 308 ? -0.363 15.056 11.716 1.00 76.06 308 ASP A N 1
ATOM 2385 C CA . ASP A 1 308 ? -0.739 16.426 11.336 1.00 76.06 308 ASP A CA 1
ATOM 2386 C C . ASP A 1 308 ? 0.432 17.190 10.687 1.00 76.06 308 ASP A C 1
ATOM 2388 O O . ASP A 1 308 ? 0.319 17.798 9.622 1.00 76.06 308 ASP A O 1
ATOM 2392 N N . THR A 1 309 ? 1.607 17.079 11.301 1.00 65.62 309 THR A N 1
ATOM 2393 C CA . THR A 1 309 ? 2.870 17.626 10.806 1.00 65.62 309 THR A CA 1
ATOM 2394 C C . THR A 1 309 ? 3.952 16.563 10.879 1.00 65.62 309 THR A C 1
ATOM 2396 O O . THR A 1 309 ? 4.227 15.984 11.927 1.00 65.62 309 THR A O 1
ATOM 2399 N N . VAL A 1 310 ? 4.582 16.299 9.737 1.00 57.81 310 VAL A N 1
ATOM 2400 C CA . VAL A 1 310 ? 5.728 15.400 9.662 1.00 57.81 310 VAL A CA 1
ATOM 2401 C C . VAL A 1 310 ? 6.972 16.240 9.940 1.00 57.81 310 VAL A C 1
ATOM 2403 O O . VAL A 1 310 ? 7.511 16.876 9.037 1.00 57.81 310 VAL A O 1
ATOM 2406 N N . TYR A 1 311 ? 7.430 16.261 11.188 1.00 51.56 311 TYR A N 1
ATOM 2407 C CA . TYR A 1 311 ? 8.846 16.499 11.450 1.00 51.56 311 TYR A CA 1
ATOM 2408 C C . TYR A 1 311 ? 9.526 15.136 11.343 1.00 51.56 311 TYR A C 1
ATOM 2410 O O . TYR A 1 311 ? 9.450 14.334 12.270 1.00 51.56 311 TYR A O 1
ATOM 2418 N N . LEU A 1 312 ? 10.128 14.841 10.187 1.00 51.38 312 LEU A N 1
ATOM 2419 C CA . LEU A 1 312 ? 11.114 13.764 10.113 1.00 51.38 312 LEU A CA 1
ATOM 2420 C C . LEU A 1 312 ? 12.345 14.273 10.868 1.00 51.38 312 LEU A C 1
ATOM 2422 O O . LEU A 1 312 ? 13.219 14.903 10.283 1.00 51.38 312 LEU A O 1
ATOM 2426 N N . ASP A 1 313 ? 12.356 14.104 12.186 1.00 44.03 313 ASP A N 1
ATOM 2427 C CA . ASP A 1 313 ? 13.623 13.973 12.889 1.00 44.03 313 ASP A CA 1
ATOM 2428 C C . ASP A 1 313 ? 14.110 12.547 12.611 1.00 44.03 313 ASP A C 1
ATOM 2430 O O . ASP A 1 313 ? 13.340 11.591 12.747 1.00 44.03 313 ASP A O 1
ATOM 2434 N N . ASP A 1 314 ? 15.361 12.394 12.183 1.00 43.22 314 ASP A N 1
ATOM 2435 C CA . ASP A 1 314 ? 15.979 11.124 11.762 1.00 43.22 314 ASP A CA 1
ATOM 2436 C C . ASP A 1 314 ? 16.031 10.059 12.890 1.00 43.22 314 ASP A C 1
ATOM 2438 O O . ASP A 1 314 ? 16.591 8.977 12.725 1.00 43.22 314 ASP A O 1
ATOM 2442 N N . SER A 1 315 ? 15.433 10.336 14.050 1.00 40.56 315 SER A N 1
ATOM 2443 C CA . SER A 1 315 ? 15.436 9.515 15.258 1.00 40.56 315 SER A CA 1
ATOM 2444 C C . SER A 1 315 ? 14.311 8.467 15.342 1.00 40.56 315 SER A C 1
ATOM 2446 O O . SER A 1 315 ? 14.331 7.640 16.255 1.00 40.56 315 SER A O 1
ATOM 2448 N N . HIS A 1 316 ? 13.356 8.439 14.401 1.00 38.09 316 HIS A N 1
ATOM 2449 C CA . HIS A 1 316 ? 12.231 7.481 14.412 1.00 38.09 316 HIS A CA 1
ATOM 2450 C C . HIS A 1 316 ? 12.237 6.433 13.286 1.00 38.09 316 HIS A C 1
ATOM 2452 O O . HIS A 1 316 ? 11.281 5.670 13.150 1.00 38.09 316 HIS A O 1
ATOM 2458 N N . ALA A 1 317 ? 13.321 6.343 12.515 1.00 34.38 317 ALA A N 1
ATOM 2459 C CA . ALA A 1 317 ? 13.561 5.235 11.595 1.00 34.38 317 ALA A CA 1
ATOM 2460 C C . ALA A 1 317 ? 14.369 4.118 12.287 1.00 34.38 317 ALA A C 1
ATOM 2462 O O . ALA A 1 317 ? 15.548 3.933 11.994 1.00 34.38 317 ALA A O 1
ATOM 2463 N N . VAL A 1 318 ? 13.741 3.392 13.224 1.00 33.72 318 VAL A N 1
ATOM 2464 C CA . VAL A 1 318 ? 14.224 2.090 13.734 1.00 33.72 318 VAL A CA 1
ATOM 2465 C C . VAL A 1 318 ? 13.051 1.132 13.886 1.00 33.72 318 VAL A C 1
ATOM 2467 O O . VAL A 1 318 ? 12.070 1.505 14.569 1.00 33.72 318 VAL A O 1
#